Protein AF-A0A314XXB2-F1 (afdb_monomer)

Solvent-accessible surface area (backbone atoms only — not comparable to full-atom values): 12207 Å² total; per-residue (Å²): 135,84,70,54,72,46,77,46,49,53,35,66,92,55,37,58,63,52,36,52,55,35,44,79,69,62,32,43,59,41,85,46,35,50,40,46,86,53,65,46,74,68,27,22,61,64,44,36,76,59,47,51,68,61,47,38,43,66,76,34,46,30,41,44,31,85,43,56,46,37,50,54,24,49,54,61,40,45,62,88,50,95,59,38,28,27,60,73,69,74,79,70,34,36,41,33,24,46,48,78,43,44,77,73,65,43,71,66,55,44,45,55,37,15,83,35,56,87,35,54,41,84,42,64,24,97,48,66,44,77,64,34,46,47,65,65,67,47,82,36,83,71,40,25,39,41,32,50,41,70,37,40,73,58,80,62,30,61,55,52,57,44,52,50,53,70,72,58,49,87,63,36,49,64,53,81,39,74,28,47,34,54,69,40,77,71,78,94,75,82,56,80,70,63,67,75,69,72,60,73,64,62,60,52,60,46,53,60,46,55,59,54,61,62,72,74,108

Nearest PDB structures (foldseek):
  4es6-assembly1_A  TM=5.503E-01  e=1.246E-05  Pseudomonas aeruginosa PAO1
  5b3g-assembly1_A  TM=3.549E-01  e=1.164E+00  Arabidopsis thaliana
  6kpd-assembly1_C-2  TM=4.537E-01  e=6.137E+00  Arabidopsis thaliana
  3vzr-assembly1_B  TM=1.876E-01  e=1.241E+00  Cupriavidus necator H16

Foldseek 3Di:
DDQAEDEDADEPVVQVVVCVVQVVVRHHYDYFHFFHQAADPQLLVLCLVCQPPPLSCVLFQEEAELDLRLLVSPCSSLVPPPDANHELDDAAREYEAFDCSCVSCDPVVQCSNHVNSVSYHYHYFPHRDPLSRDVRVDFQCAGEYEYRDAQEPDDVNCVVVCVCPVSDDPRHNYDYSYRYTYTDDGDPDDCPVVVVPDDPVVVVVVVVVVVVVVVVD

Mean predicted aligned error: 12.88 Å

Radius of gyration: 20.08 Å; Cα contacts (8 Å, |Δi|>4): 333; chains: 1; bounding box: 49×44×56 Å

Organism: NCBI:txid2094558

pLDDT: mean 71.1, std 24.03, range [26.42, 95.62]

InterPro domains:
  IPR036108 Tetrapyrrole biosynthesis, uroporphyrinogen III synthase superfamily [SSF69618] (5-148)

Sequence (217 aa):
MSVPTVAFTTPPSYGARLASLLALKGFNPISSPTLIVQPTPSTISALKPYLSPPPSLDLFSAIAFPSRTAITALSAAAADINHPLLSPHGDAFIIAALGKDAELMDDNFVHKLSSNPNRVRILVPPTATPSGLVEALGDGRNRRVLCPVPVVVGWLSLMWSRIFSEIWRPSVGFRLGLMRTRRGGPDRGALSKWWRGLRRERWMRWCSRALRRWRAY

Structure (mmCIF, N/CA/C/O backbone):
data_AF-A0A314XXB2-F1
#
_entry.id   AF-A0A314XXB2-F1
#
loop_
_atom_site.group_PDB
_atom_site.id
_atom_site.type_symbol
_atom_site.label_atom_id
_atom_site.label_alt_id
_atom_site.label_comp_id
_atom_site.label_asym_id
_atom_site.label_entity_id
_atom_site.label_seq_id
_atom_site.pdbx_PDB_ins_code
_atom_site.Cartn_x
_atom_site.Cartn_y
_atom_site.Cartn_z
_atom_site.occupancy
_atom_site.B_iso_or_equiv
_atom_site.auth_seq_id
_atom_site.auth_comp_id
_atom_site.auth_asym_id
_atom_site.auth_atom_id
_atom_site.pdbx_PDB_model_num
ATOM 1 N N . MET A 1 1 ? -33.342 7.357 30.928 1.00 57.88 1 MET A N 1
ATOM 2 C CA . MET A 1 1 ? -32.046 6.650 31.077 1.00 57.88 1 MET A CA 1
ATOM 3 C C . MET A 1 1 ? -30.957 7.504 30.444 1.00 57.88 1 MET A C 1
ATOM 5 O O . MET A 1 1 ? -31.255 8.173 29.464 1.00 57.88 1 MET A O 1
ATOM 9 N N . SER A 1 2 ? -29.741 7.533 30.993 1.00 82.25 2 SER A N 1
ATOM 10 C CA . SER A 1 2 ? -28.622 8.273 30.394 1.00 82.25 2 SER A CA 1
ATOM 11 C C . SER A 1 2 ? -28.010 7.499 29.223 1.00 82.25 2 SER A C 1
ATOM 13 O O . SER A 1 2 ? -27.857 6.281 29.285 1.00 82.25 2 SER A O 1
ATOM 15 N N . VAL A 1 3 ? -27.651 8.211 28.152 1.00 87.44 3 VAL A N 1
ATOM 16 C CA . VAL A 1 3 ? -27.000 7.621 26.973 1.00 87.44 3 VAL A CA 1
ATOM 17 C C . VAL A 1 3 ? -25.542 7.268 27.323 1.00 87.44 3 VAL A C 1
ATOM 19 O O . VAL A 1 3 ? -24.781 8.163 27.708 1.00 87.44 3 VAL A O 1
ATOM 22 N N . PRO A 1 4 ? -25.113 5.996 27.214 1.00 92.12 4 PRO A N 1
ATOM 23 C CA . PRO A 1 4 ? -23.752 5.593 27.562 1.00 92.12 4 PRO A CA 1
ATOM 24 C C . PRO A 1 4 ? -22.715 6.225 26.622 1.00 92.12 4 PRO A C 1
ATOM 26 O O . PRO A 1 4 ? -22.818 6.151 25.399 1.00 92.12 4 PRO A O 1
ATOM 29 N N . THR A 1 5 ? -21.686 6.844 27.201 1.00 95.50 5 THR A N 1
ATOM 30 C CA . THR A 1 5 ? -20.618 7.527 26.451 1.00 95.50 5 THR A CA 1
ATOM 31 C C . THR A 1 5 ? -19.467 6.575 26.124 1.00 95.50 5 THR A C 1
ATOM 33 O O . THR A 1 5 ? -18.963 5.887 27.010 1.00 95.50 5 THR A O 1
ATOM 36 N N . VAL A 1 6 ? -19.015 6.564 24.865 1.00 92.81 6 VAL A N 1
ATOM 37 C CA . VAL A 1 6 ? -17.929 5.698 24.374 1.00 92.81 6 VAL A CA 1
ATOM 38 C C . VAL A 1 6 ? -16.814 6.548 23.775 1.00 92.81 6 VAL A C 1
ATOM 40 O O . VAL A 1 6 ? -16.974 7.138 22.709 1.00 92.81 6 VAL A O 1
ATOM 43 N N . ALA A 1 7 ? -15.660 6.583 24.444 1.00 90.75 7 ALA A N 1
ATOM 44 C CA . ALA A 1 7 ? -14.462 7.241 23.931 1.00 90.75 7 ALA A CA 1
ATOM 45 C C . ALA A 1 7 ? -13.600 6.273 23.100 1.00 90.75 7 ALA A C 1
ATOM 47 O O . ALA A 1 7 ? -13.362 5.139 23.519 1.00 90.75 7 ALA A O 1
ATOM 48 N N . PHE A 1 8 ? -13.079 6.725 21.957 1.00 84.00 8 PHE A N 1
ATOM 49 C CA . PHE A 1 8 ? -12.180 5.942 21.100 1.00 84.00 8 PHE A CA 1
ATOM 50 C C . PHE A 1 8 ? -10.986 6.770 20.601 1.00 84.00 8 PHE A C 1
ATOM 52 O O . PHE A 1 8 ? -11.047 7.993 20.497 1.00 84.00 8 PHE A O 1
ATOM 59 N N . THR A 1 9 ? -9.874 6.097 20.297 1.00 83.62 9 THR A N 1
ATOM 60 C CA . THR A 1 9 ? -8.570 6.731 20.000 1.00 83.62 9 THR A CA 1
ATOM 61 C C . THR A 1 9 ? -8.052 6.498 18.578 1.00 83.62 9 THR A C 1
ATOM 63 O O . THR A 1 9 ? -6.920 6.884 18.256 1.00 83.62 9 THR A O 1
ATOM 66 N N . THR A 1 10 ? -8.884 5.869 17.745 1.00 78.00 10 THR A N 1
ATOM 67 C CA . THR A 1 10 ? -8.669 5.517 16.334 1.00 78.00 10 THR A CA 1
ATOM 68 C C . THR A 1 10 ? -8.293 6.750 15.494 1.00 78.00 10 THR A C 1
ATOM 70 O O . THR A 1 10 ? -8.798 7.838 15.780 1.00 78.00 10 THR A O 1
ATOM 73 N N . PRO A 1 11 ? -7.444 6.628 14.451 1.00 76.69 11 PRO A N 1
ATOM 74 C CA . PRO A 1 11 ? -7.143 7.749 13.559 1.00 76.69 11 PRO A CA 1
ATOM 75 C C . PRO A 1 11 ? -8.405 8.364 12.924 1.00 76.69 11 PRO A C 1
ATOM 77 O O . PRO A 1 11 ? -9.373 7.630 12.690 1.00 76.69 11 PRO A O 1
ATOM 80 N N . PRO A 1 12 ? -8.404 9.672 12.588 1.00 75.25 12 PRO A N 1
ATOM 81 C CA . PRO A 1 12 ? -9.600 10.385 12.122 1.00 75.25 12 PRO A CA 1
ATOM 82 C C . PRO A 1 12 ? -10.315 9.726 10.934 1.00 75.25 12 PRO A C 1
ATOM 84 O O . PRO A 1 12 ? -11.542 9.657 10.924 1.00 75.25 12 PRO A O 1
ATOM 87 N N . SER A 1 13 ? -9.552 9.156 9.994 1.00 71.88 13 SER A N 1
ATOM 88 C CA . SER A 1 13 ? -10.048 8.438 8.809 1.00 71.88 13 SER A CA 1
ATOM 89 C C . SER A 1 13 ? -10.974 7.256 9.123 1.00 71.88 13 SER A C 1
ATOM 91 O O . SER A 1 13 ? -11.872 6.955 8.344 1.00 71.88 13 SER A O 1
ATOM 93 N N . TYR A 1 14 ? -10.789 6.601 10.271 1.00 75.69 14 TYR A N 1
ATOM 94 C CA . TYR A 1 14 ? -11.657 5.518 10.751 1.00 75.69 14 TYR A CA 1
ATOM 95 C C . TYR A 1 14 ? -12.652 6.000 11.815 1.00 75.69 14 TYR A C 1
ATOM 97 O O . TYR A 1 14 ? -13.719 5.407 11.990 1.00 75.69 14 TYR A O 1
ATOM 105 N N . GLY A 1 15 ? -12.302 7.072 12.533 1.00 84.56 15 GLY A N 1
ATOM 106 C CA . GLY A 1 15 ? -13.066 7.607 13.656 1.00 84.56 15 GLY A CA 1
ATOM 107 C C . GLY A 1 15 ? -14.478 8.054 13.284 1.00 84.56 15 GLY A C 1
ATOM 108 O O . GLY A 1 15 ? -15.407 7.759 14.029 1.00 84.56 15 GLY A O 1
ATOM 109 N N . ALA A 1 16 ? -14.661 8.687 12.120 1.00 84.94 16 ALA A N 1
ATOM 110 C CA . ALA A 1 16 ? -15.979 9.133 11.660 1.00 84.94 16 ALA A CA 1
ATOM 111 C C . ALA A 1 16 ? -16.970 7.962 11.510 1.00 84.94 16 ALA A C 1
ATOM 113 O O . ALA A 1 16 ? -18.032 7.963 12.128 1.00 84.94 16 ALA A O 1
ATOM 114 N N . ARG A 1 17 ? -16.586 6.905 10.776 1.00 86.06 17 ARG A N 1
ATOM 115 C CA . ARG A 1 17 ? -17.432 5.714 10.581 1.00 86.06 17 ARG A CA 1
ATOM 116 C C . ARG A 1 17 ? -17.731 4.997 11.900 1.00 86.06 17 ARG A C 1
ATOM 118 O O . ARG A 1 17 ? -18.853 4.540 12.102 1.00 86.06 17 ARG A O 1
ATOM 125 N N . LEU A 1 18 ? -16.747 4.899 12.798 1.00 88.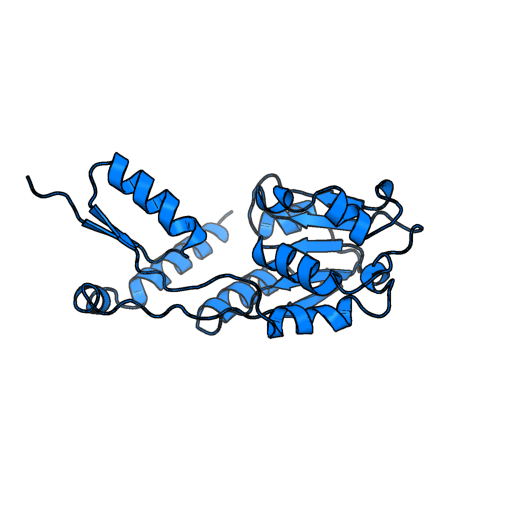56 18 LEU A N 1
ATOM 126 C CA . LEU A 1 18 ? -16.950 4.299 14.118 1.00 88.56 18 LEU A CA 1
ATOM 127 C C . LEU A 1 18 ? -17.919 5.130 14.975 1.00 88.56 18 LEU A C 1
ATOM 129 O O . LEU A 1 18 ? -18.797 4.552 15.608 1.00 88.56 18 LEU A O 1
ATOM 133 N N . ALA A 1 19 ? -17.813 6.462 14.953 1.00 90.94 19 ALA A N 1
ATOM 134 C CA . ALA A 1 19 ? -18.751 7.347 15.640 1.00 90.94 19 ALA A CA 1
ATOM 135 C C . ALA A 1 19 ? -20.186 7.163 15.126 1.00 90.94 19 ALA A C 1
ATOM 137 O O . ALA A 1 19 ? -21.090 6.974 15.936 1.00 90.94 19 ALA A O 1
ATOM 138 N N . SER A 1 20 ? -20.396 7.125 13.804 1.00 91.69 20 SER A N 1
ATOM 139 C CA . SER A 1 20 ? -21.718 6.870 13.214 1.00 91.69 20 SER A CA 1
ATOM 140 C C . SER A 1 20 ? -22.296 5.519 13.649 1.00 91.69 20 SER A C 1
ATOM 142 O O . SER A 1 20 ? -23.456 5.447 14.043 1.00 91.69 20 SER A O 1
ATOM 144 N N . LEU A 1 21 ? -21.490 4.450 13.639 1.00 94.06 21 LEU A N 1
ATOM 145 C CA . LEU A 1 21 ? -21.928 3.119 14.079 1.00 94.06 21 LEU A CA 1
ATOM 146 C C . LEU A 1 21 ? -22.260 3.067 15.579 1.00 94.06 21 LEU A C 1
ATOM 148 O O . LEU A 1 21 ? -23.199 2.376 15.966 1.00 94.06 21 LEU A O 1
ATOM 152 N N . LEU A 1 22 ? -21.522 3.798 16.419 1.00 92.62 22 LEU A N 1
ATOM 153 C CA . LEU A 1 22 ? -21.804 3.916 17.853 1.00 92.62 22 LEU A CA 1
ATOM 154 C C . LEU A 1 22 ? -23.090 4.717 18.114 1.00 92.62 22 LEU A C 1
ATOM 156 O O . LEU A 1 22 ? -23.926 4.276 18.901 1.00 92.62 22 LEU A O 1
ATOM 160 N N . ALA A 1 23 ? -23.293 5.836 17.414 1.00 93.81 23 ALA A N 1
ATOM 161 C CA . ALA A 1 23 ? -24.517 6.634 17.510 1.00 93.81 23 ALA A CA 1
ATOM 162 C C . ALA A 1 23 ? -25.762 5.821 17.103 1.00 93.81 23 ALA A C 1
ATOM 164 O O . ALA A 1 23 ? -26.741 5.779 17.844 1.00 93.81 23 ALA A O 1
ATOM 165 N N . LEU A 1 24 ? -25.686 5.067 15.997 1.00 95.38 24 LEU A N 1
ATOM 166 C CA . LEU A 1 24 ? -26.742 4.143 15.546 1.00 95.38 24 LEU A CA 1
ATOM 167 C C . LEU A 1 24 ? -27.036 2.994 16.529 1.00 95.38 24 LEU A C 1
ATOM 169 O O . LEU A 1 24 ? -28.058 2.321 16.402 1.00 95.38 24 LEU A O 1
ATOM 173 N N . LYS A 1 25 ? -26.152 2.740 17.500 1.00 95.12 25 LYS A N 1
ATOM 174 C CA . LYS A 1 25 ? -26.347 1.758 18.578 1.00 95.12 25 LYS A CA 1
ATOM 175 C C . LYS A 1 25 ? -26.723 2.398 19.920 1.00 95.12 25 LYS A C 1
ATOM 177 O O . LYS A 1 25 ? -26.706 1.709 20.934 1.00 95.12 25 LYS A O 1
ATOM 182 N N . GLY A 1 26 ? -27.090 3.682 19.932 1.00 94.06 26 GLY A N 1
ATOM 183 C CA . GLY A 1 26 ? -27.546 4.377 21.137 1.00 94.06 26 GLY A CA 1
ATOM 184 C C . GLY A 1 26 ? -26.422 4.744 22.108 1.00 94.06 26 GLY A C 1
ATOM 185 O O . GLY A 1 26 ? -26.667 4.849 23.307 1.00 94.06 26 GLY A O 1
ATOM 186 N N . PHE A 1 27 ? -25.194 4.928 21.614 1.00 95.62 27 PHE A N 1
ATOM 187 C CA . PHE A 1 27 ? -24.075 5.467 22.392 1.00 95.62 27 PHE A CA 1
ATOM 188 C C . PHE A 1 27 ? -23.825 6.942 22.063 1.00 95.62 27 PHE A C 1
ATOM 190 O O . PHE A 1 27 ? -24.140 7.408 20.971 1.00 95.62 27 PHE A O 1
ATOM 197 N N . ASN A 1 28 ? -23.175 7.658 22.981 1.00 95.00 28 ASN A N 1
ATOM 198 C CA . ASN A 1 28 ? -22.622 8.991 22.747 1.00 95.00 28 ASN A CA 1
ATOM 199 C C . ASN A 1 28 ? -21.114 8.878 22.408 1.00 95.00 28 ASN A C 1
ATOM 201 O O . ASN A 1 28 ? -20.307 8.656 23.321 1.00 95.00 28 ASN A O 1
ATOM 205 N N . PRO A 1 29 ? -20.705 8.941 21.126 1.00 93.75 29 PRO A N 1
ATOM 206 C CA . PRO A 1 29 ? -19.316 8.743 20.715 1.00 93.75 29 PRO A CA 1
ATOM 207 C C . PRO A 1 29 ? -18.426 9.966 20.993 1.00 93.75 29 PRO A C 1
ATOM 209 O O . PRO A 1 29 ? -18.730 11.075 20.567 1.00 93.75 29 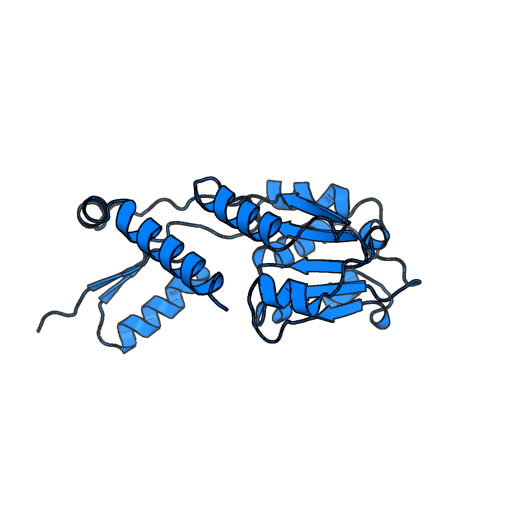PRO A O 1
ATOM 212 N N . ILE A 1 30 ? -17.258 9.752 21.609 1.00 91.56 30 ILE A N 1
ATOM 213 C CA . ILE A 1 30 ? -16.212 10.775 21.776 1.00 91.56 30 ILE A CA 1
ATOM 214 C C . ILE A 1 30 ? -14.937 10.339 21.048 1.00 91.56 30 ILE A C 1
ATOM 216 O O . ILE A 1 30 ? -14.276 9.371 21.429 1.00 91.56 30 ILE A O 1
ATOM 220 N N . SER A 1 31 ? -14.559 11.093 20.017 1.00 86.38 31 SER A N 1
ATOM 221 C CA . SER A 1 31 ? -13.303 10.892 19.290 1.00 86.38 31 SER A CA 1
ATOM 222 C C . SER A 1 31 ? -12.133 11.554 20.024 1.00 86.38 31 SER A C 1
ATOM 224 O O . SER A 1 31 ? -12.201 12.724 20.390 1.00 86.38 31 SER A O 1
ATOM 226 N N . SER A 1 32 ? -11.042 10.817 20.226 1.00 84.81 32 SER A N 1
ATOM 227 C CA . SER A 1 32 ? -9.788 11.312 20.808 1.00 84.81 32 SER A CA 1
ATOM 228 C C . SER A 1 32 ? -8.585 10.742 20.037 1.00 84.81 32 SER A C 1
ATOM 230 O O . SER A 1 32 ? -7.824 9.939 20.593 1.00 84.81 32 SER A O 1
ATOM 232 N N . PRO A 1 33 ? -8.404 11.100 18.751 1.00 77.00 33 PRO A N 1
ATOM 233 C CA . PRO A 1 33 ? -7.421 10.474 17.872 1.00 77.00 33 PRO A CA 1
ATOM 234 C C . PRO A 1 33 ? -5.999 10.642 18.418 1.00 77.00 33 PRO A C 1
ATOM 236 O O . PRO A 1 33 ? -5.508 11.751 18.612 1.00 77.00 33 PRO A O 1
ATOM 239 N N . THR A 1 34 ? -5.310 9.525 18.656 1.00 72.81 34 THR A N 1
ATOM 240 C CA . THR A 1 34 ? -3.938 9.542 19.210 1.00 72.81 34 THR A CA 1
ATOM 241 C C . THR A 1 34 ? -2.847 9.510 18.136 1.00 72.81 34 THR A C 1
ATOM 243 O O . THR A 1 34 ? -1.684 9.814 18.413 1.00 72.81 34 THR A O 1
ATOM 246 N N . LEU A 1 35 ? -3.215 9.170 16.898 1.00 67.88 35 LEU A N 1
ATOM 247 C CA . LEU A 1 35 ? -2.323 8.997 15.754 1.00 67.88 35 LEU A CA 1
ATOM 248 C C . LEU A 1 35 ? -2.926 9.659 14.511 1.00 67.88 35 LEU A C 1
ATOM 250 O O . LEU A 1 35 ? -4.123 9.525 14.256 1.00 67.88 35 LEU A O 1
ATOM 254 N N . ILE A 1 36 ? -2.078 10.319 13.720 1.00 68.75 36 ILE A N 1
ATOM 255 C CA . ILE A 1 36 ? -2.419 10.830 12.389 1.00 68.75 36 ILE A CA 1
ATOM 256 C C . ILE A 1 36 ? -1.588 10.036 11.379 1.00 68.75 36 ILE A C 1
ATOM 258 O O . ILE A 1 36 ? -0.367 9.931 11.511 1.00 68.75 36 ILE A O 1
ATOM 262 N N . VAL A 1 37 ? -2.258 9.447 10.389 1.00 70.44 37 VAL A N 1
ATOM 263 C CA . VAL A 1 37 ? -1.643 8.538 9.414 1.00 70.44 37 VAL A CA 1
ATOM 264 C C . VAL A 1 37 ? -1.841 9.123 8.017 1.00 70.44 37 VAL A C 1
ATOM 266 O O . VAL A 1 37 ? -2.882 8.940 7.396 1.00 70.44 37 VAL A O 1
ATOM 269 N N . GLN A 1 38 ? -0.845 9.876 7.558 1.00 74.81 38 GLN A N 1
ATOM 270 C CA . GLN A 1 38 ? -0.816 10.543 6.254 1.00 74.81 38 GLN A CA 1
ATOM 271 C C . GLN A 1 38 ? 0.637 10.633 5.752 1.00 74.81 38 GLN A C 1
ATOM 273 O O . GLN A 1 38 ? 1.548 10.652 6.592 1.00 74.81 38 GLN A O 1
ATOM 278 N N . PRO A 1 39 ? 0.877 10.707 4.429 1.00 79.44 39 PRO A N 1
ATOM 279 C CA . PRO A 1 39 ? 2.185 11.068 3.893 1.00 79.44 39 PRO A CA 1
ATOM 280 C C . PRO A 1 39 ? 2.646 12.436 4.416 1.00 79.44 39 PRO A C 1
ATOM 282 O O . PRO A 1 39 ? 1.840 13.308 4.743 1.00 79.44 39 PRO A O 1
ATOM 285 N N . THR A 1 40 ? 3.956 12.639 4.492 1.00 80.56 40 THR A N 1
ATOM 286 C CA . THR A 1 40 ? 4.582 13.917 4.850 1.00 80.56 40 THR A CA 1
ATOM 287 C C . THR A 1 40 ? 5.723 14.214 3.876 1.00 80.56 40 THR A C 1
ATOM 289 O O . THR A 1 40 ? 6.241 13.288 3.250 1.00 80.56 40 THR A O 1
ATOM 292 N N . PRO A 1 41 ? 6.200 15.465 3.760 1.00 84.69 41 PRO A N 1
ATOM 293 C CA . PRO A 1 41 ? 7.311 15.778 2.861 1.00 84.69 41 PRO A CA 1
ATOM 294 C C . PRO A 1 41 ? 8.548 14.897 3.101 1.00 84.69 41 PRO A C 1
ATOM 296 O O . PRO A 1 41 ? 9.130 14.384 2.153 1.00 84.69 41 PRO A O 1
ATOM 299 N N . SER A 1 42 ? 8.892 14.603 4.364 1.00 79.88 42 SER A N 1
ATOM 300 C CA . SER A 1 42 ? 10.009 13.696 4.670 1.00 79.88 42 SER A CA 1
ATOM 301 C C . SER A 1 42 ? 9.748 12.251 4.236 1.00 79.88 42 SER A C 1
ATOM 303 O O . SER A 1 42 ? 10.692 11.559 3.871 1.00 79.88 42 SER A O 1
ATOM 305 N N . THR A 1 43 ? 8.492 11.783 4.283 1.00 74.88 43 THR A N 1
ATOM 306 C CA . THR A 1 43 ? 8.145 10.418 3.852 1.00 74.88 43 THR A CA 1
ATOM 307 C C . THR A 1 43 ? 8.308 10.254 2.349 1.00 74.88 43 THR A C 1
ATOM 309 O O . THR A 1 43 ? 8.770 9.222 1.881 1.00 74.88 43 THR A O 1
ATOM 312 N N . ILE A 1 44 ? 7.913 11.288 1.607 1.00 86.62 44 ILE A N 1
ATOM 313 C CA . ILE A 1 44 ? 7.950 11.349 0.147 1.00 86.62 44 ILE A CA 1
ATOM 314 C C . ILE A 1 44 ? 9.409 11.444 -0.318 1.00 86.62 44 ILE A C 1
ATOM 316 O O . ILE A 1 44 ? 9.852 10.639 -1.134 1.00 86.62 44 ILE A O 1
ATOM 320 N N . SER A 1 45 ? 10.203 12.341 0.279 1.00 86.25 45 SER A N 1
ATOM 321 C CA . SER A 1 45 ? 11.636 12.463 -0.024 1.00 86.25 45 SER A CA 1
ATOM 322 C C . SER A 1 45 ? 12.436 11.195 0.290 1.00 86.25 45 SER A C 1
ATOM 324 O O . SER A 1 45 ? 13.375 10.890 -0.436 1.00 86.25 45 SER A O 1
ATOM 326 N N . ALA A 1 46 ? 12.058 10.422 1.316 1.00 83.88 46 ALA A N 1
ATOM 327 C CA . ALA A 1 46 ? 12.708 9.146 1.637 1.00 83.88 46 ALA A CA 1
ATOM 328 C C . ALA A 1 46 ? 12.477 8.046 0.579 1.00 83.88 46 ALA A C 1
ATOM 330 O O . ALA A 1 46 ? 13.241 7.083 0.530 1.00 83.88 46 ALA A O 1
ATOM 331 N N . LEU A 1 47 ? 11.451 8.184 -0.271 1.00 86.69 47 LEU A N 1
ATOM 332 C CA . LEU A 1 47 ? 11.170 7.251 -1.365 1.00 86.69 47 LEU A CA 1
ATOM 333 C C . LEU A 1 47 ? 11.898 7.615 -2.662 1.00 86.69 47 LEU A C 1
ATOM 335 O O . LEU A 1 47 ? 12.247 6.710 -3.414 1.00 86.69 47 LEU A O 1
ATOM 339 N N . LYS A 1 48 ? 12.199 8.898 -2.910 1.00 88.31 48 LYS A N 1
ATOM 340 C CA . LYS A 1 48 ? 12.853 9.347 -4.156 1.00 88.31 48 LYS A CA 1
ATOM 341 C C . LYS A 1 48 ? 14.154 8.588 -4.515 1.00 88.31 48 LYS A C 1
ATOM 343 O O . LYS A 1 48 ? 14.286 8.232 -5.682 1.00 88.31 48 LYS A O 1
ATOM 348 N N . PRO A 1 49 ? 15.061 8.225 -3.580 1.00 87.31 49 PRO A N 1
ATOM 349 C CA . PRO A 1 49 ? 16.251 7.415 -3.894 1.00 87.31 49 PRO A CA 1
ATOM 350 C C . PRO A 1 49 ? 15.971 5.981 -4.378 1.00 87.31 49 PRO A C 1
ATOM 352 O O . PRO A 1 49 ? 16.875 5.322 -4.877 1.00 87.31 49 PRO A O 1
ATOM 355 N N . TYR A 1 50 ? 14.745 5.479 -4.204 1.00 85.31 50 TYR A N 1
ATOM 356 C CA . TYR A 1 50 ? 14.293 4.180 -4.719 1.00 85.31 50 TYR A CA 1
ATOM 357 C C . TYR A 1 50 ? 13.536 4.293 -6.045 1.00 85.31 50 TYR A C 1
ATOM 359 O O . TYR A 1 50 ? 13.167 3.268 -6.607 1.00 85.31 50 TYR A O 1
ATOM 367 N N . LEU A 1 51 ? 13.277 5.524 -6.502 1.00 88.94 51 LEU A N 1
ATOM 368 C CA . LEU A 1 51 ? 12.522 5.846 -7.713 1.00 88.94 51 LEU A CA 1
ATOM 369 C C . LEU A 1 51 ? 13.394 6.518 -8.788 1.00 88.94 51 LEU A C 1
ATOM 371 O O . LEU A 1 51 ? 13.091 6.406 -9.975 1.00 88.94 51 LEU A O 1
ATOM 375 N N . SER A 1 52 ? 14.516 7.131 -8.400 1.00 85.19 52 SER A N 1
ATOM 376 C CA . SER A 1 52 ? 15.410 7.866 -9.299 1.00 85.19 52 SER A CA 1
ATOM 377 C C . SER A 1 52 ? 16.862 7.363 -9.246 1.00 85.19 52 SER A C 1
ATOM 379 O O . SER A 1 52 ? 17.373 7.147 -8.146 1.00 85.19 52 SER A O 1
ATOM 381 N N . PRO A 1 53 ? 17.566 7.271 -10.393 1.00 85.00 53 PRO A N 1
ATOM 382 C CA . PRO A 1 53 ? 17.044 7.421 -11.756 1.00 85.00 53 PRO A CA 1
ATOM 383 C C . PRO A 1 53 ? 16.202 6.196 -12.185 1.00 85.00 53 PRO A C 1
ATOM 385 O O . PRO A 1 53 ? 16.524 5.074 -11.792 1.00 85.00 53 PRO A O 1
ATOM 388 N N . PRO A 1 54 ? 15.135 6.367 -12.987 1.00 79.19 54 PRO A N 1
ATOM 389 C CA . PRO A 1 54 ? 14.440 5.244 -13.619 1.00 79.19 54 PRO A CA 1
ATOM 390 C C . PRO A 1 54 ? 15.361 4.446 -14.571 1.00 79.19 54 PRO A C 1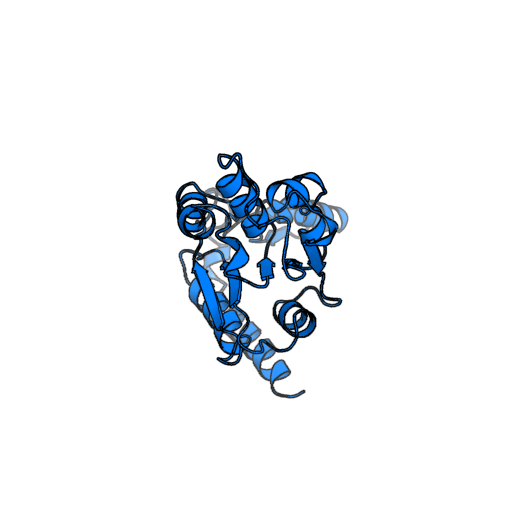
ATOM 392 O O . PRO A 1 54 ? 16.252 5.053 -15.169 1.00 79.19 54 PRO A O 1
ATOM 395 N N . PRO A 1 55 ? 15.152 3.126 -14.764 1.00 77.94 55 PRO A N 1
ATOM 396 C CA . PRO A 1 55 ? 14.125 2.277 -14.155 1.00 77.94 55 PRO A CA 1
ATOM 397 C C . PRO A 1 55 ? 14.624 1.605 -12.857 1.00 77.94 55 PRO A C 1
ATOM 399 O O . PRO A 1 55 ? 14.938 0.417 -12.797 1.00 77.94 55 PRO A O 1
ATOM 402 N N . SER A 1 56 ? 14.703 2.379 -11.777 1.00 82.06 56 SER A N 1
ATOM 403 C CA . SER A 1 56 ? 15.182 1.947 -10.455 1.00 82.06 56 SER A CA 1
ATOM 404 C C . SER A 1 56 ? 14.393 0.788 -9.834 1.00 82.06 56 SER A C 1
ATOM 406 O O . SER A 1 56 ? 14.951 0.047 -9.019 1.00 82.06 56 SER A O 1
ATOM 408 N N . LEU A 1 57 ? 13.122 0.591 -10.209 1.00 89.88 57 LEU A N 1
ATOM 409 C CA . LEU A 1 57 ? 12.314 -0.500 -9.667 1.00 89.88 57 LEU A CA 1
ATOM 410 C C . LEU A 1 57 ? 12.672 -1.870 -10.250 1.00 89.88 57 LEU A C 1
ATOM 412 O O . LEU A 1 57 ? 12.386 -2.863 -9.589 1.00 89.88 57 LEU A O 1
ATOM 416 N N . ASP A 1 58 ? 13.379 -1.951 -11.385 1.00 89.56 58 ASP A N 1
ATOM 417 C CA . ASP A 1 58 ? 13.875 -3.227 -11.939 1.00 89.56 58 ASP A CA 1
ATOM 418 C C . ASP A 1 58 ? 14.883 -3.929 -11.011 1.00 89.56 58 ASP A C 1
ATOM 420 O O . ASP A 1 58 ? 15.157 -5.121 -11.139 1.00 89.56 58 ASP A O 1
ATOM 424 N N . LEU A 1 59 ? 15.402 -3.210 -10.010 1.00 87.00 59 LEU A N 1
ATOM 425 C CA . LEU A 1 59 ? 16.189 -3.782 -8.924 1.00 87.00 59 LEU A CA 1
ATOM 426 C C . LEU A 1 59 ? 15.366 -4.701 -8.002 1.00 87.00 59 LEU A C 1
ATOM 428 O O . LEU A 1 59 ? 15.959 -5.492 -7.262 1.00 87.00 59 LEU A O 1
ATOM 432 N N . PHE A 1 60 ? 14.039 -4.605 -8.013 1.00 89.38 60 PHE A N 1
ATOM 433 C CA . PHE A 1 60 ? 13.120 -5.359 -7.165 1.00 89.38 60 PHE A CA 1
ATOM 434 C C . PHE A 1 60 ? 12.230 -6.274 -8.016 1.00 89.38 60 PHE A C 1
ATOM 436 O O . PHE A 1 60 ? 11.953 -5.997 -9.175 1.00 89.38 60 PHE A O 1
ATOM 443 N N . SER A 1 61 ? 11.738 -7.364 -7.431 1.00 89.44 61 SER A N 1
ATOM 444 C CA . SER A 1 61 ? 10.695 -8.190 -8.056 1.00 89.44 61 SER A CA 1
ATOM 445 C C . SER A 1 61 ? 9.285 -7.747 -7.668 1.00 89.44 61 SER A C 1
ATOM 447 O O . SER A 1 61 ? 8.307 -8.193 -8.269 1.00 89.44 61 SER A O 1
ATOM 449 N N . ALA A 1 62 ? 9.166 -6.982 -6.578 1.00 91.44 62 ALA A N 1
ATOM 450 C CA . ALA A 1 62 ? 7.882 -6.592 -6.022 1.00 91.44 62 ALA A CA 1
ATOM 451 C C . ALA A 1 62 ? 7.946 -5.339 -5.138 1.00 91.44 62 ALA A C 1
ATOM 453 O O . ALA A 1 62 ? 8.968 -5.071 -4.495 1.00 91.44 62 ALA A O 1
ATOM 454 N N . ILE A 1 63 ? 6.804 -4.659 -5.011 1.00 92.31 63 ILE A N 1
ATOM 455 C CA . ILE A 1 63 ? 6.516 -3.725 -3.914 1.00 92.31 63 ILE A CA 1
ATOM 456 C C . ILE A 1 63 ? 5.393 -4.305 -3.053 1.00 92.31 63 ILE A C 1
ATOM 458 O O . ILE A 1 63 ? 4.345 -4.684 -3.571 1.00 92.31 63 ILE A O 1
ATOM 462 N N . ALA A 1 64 ? 5.594 -4.346 -1.738 1.00 91.44 64 ALA A N 1
ATOM 463 C CA . ALA A 1 64 ? 4.588 -4.754 -0.765 1.00 91.44 64 ALA A CA 1
ATOM 464 C C . ALA A 1 64 ? 4.114 -3.541 0.049 1.00 91.44 64 ALA A C 1
ATOM 466 O O . ALA A 1 64 ? 4.900 -2.894 0.740 1.00 91.44 64 ALA A O 1
ATOM 467 N N . PHE A 1 65 ? 2.821 -3.232 -0.017 1.00 89.94 65 PHE A N 1
ATOM 468 C CA . PHE A 1 65 ? 2.205 -2.085 0.639 1.00 89.94 65 PHE A CA 1
ATOM 469 C C . PHE A 1 65 ? 1.365 -2.508 1.851 1.00 89.94 65 PHE A C 1
ATOM 471 O O . PHE A 1 65 ? 0.291 -3.092 1.695 1.00 89.94 65 PHE A O 1
ATOM 478 N N . PRO A 1 66 ? 1.786 -2.158 3.079 1.00 80.00 66 PRO A N 1
ATOM 479 C CA . PRO A 1 66 ? 1.048 -2.506 4.291 1.00 80.00 66 PRO A CA 1
ATOM 480 C C . PRO A 1 66 ? -0.009 -1.465 4.695 1.00 80.00 66 PRO A C 1
ATOM 482 O O . PRO A 1 66 ? -0.582 -1.578 5.776 1.00 80.00 66 PRO A O 1
ATOM 485 N N . SER A 1 67 ? -0.217 -0.407 3.899 1.00 83.19 67 SER A N 1
ATOM 486 C CA . SER A 1 67 ? -1.244 0.615 4.152 1.00 83.19 67 SER A CA 1
ATOM 487 C C . SER A 1 67 ? -1.500 1.518 2.939 1.00 83.19 67 SER A C 1
ATOM 489 O O . SER A 1 67 ? -0.566 1.832 2.198 1.00 83.19 67 SER A O 1
ATOM 491 N N . ARG A 1 68 ? -2.713 2.080 2.830 1.00 86.94 68 ARG A N 1
ATOM 492 C CA . ARG A 1 68 ? -3.053 3.184 1.899 1.00 86.94 68 ARG A CA 1
ATOM 493 C C . ARG A 1 68 ? -2.047 4.331 1.919 1.00 86.94 68 ARG A C 1
ATOM 495 O O . ARG A 1 68 ? -1.725 4.894 0.882 1.00 86.94 68 ARG A O 1
ATOM 502 N N . THR A 1 69 ? -1.543 4.683 3.101 1.00 84.31 69 THR A N 1
ATOM 503 C CA . THR A 1 69 ? -0.575 5.773 3.299 1.00 84.31 69 THR A CA 1
ATOM 504 C C . THR A 1 69 ? 0.760 5.494 2.608 1.00 84.31 69 THR A C 1
ATOM 506 O O . THR A 1 69 ? 1.392 6.422 2.116 1.00 84.31 69 THR A O 1
ATOM 509 N N . ALA A 1 70 ? 1.184 4.231 2.543 1.00 86.25 70 ALA A N 1
ATOM 510 C CA . ALA A 1 70 ? 2.382 3.832 1.813 1.00 86.25 70 ALA A CA 1
ATOM 511 C C . ALA A 1 70 ? 2.181 3.952 0.290 1.00 86.25 70 ALA A C 1
ATOM 513 O O . ALA A 1 70 ? 3.068 4.454 -0.398 1.00 86.25 70 ALA A O 1
ATOM 514 N N . ILE A 1 71 ? 1.000 3.568 -0.215 1.00 91.44 71 ILE A N 1
ATOM 515 C CA . ILE A 1 71 ? 0.630 3.692 -1.637 1.00 91.44 71 ILE A CA 1
ATOM 516 C C . ILE A 1 71 ? 0.606 5.168 -2.043 1.00 91.44 71 ILE A C 1
ATOM 518 O O . ILE A 1 71 ? 1.328 5.565 -2.951 1.00 91.44 71 ILE A O 1
ATOM 522 N N . THR A 1 72 ? -0.128 6.012 -1.308 1.00 91.12 72 THR A N 1
ATOM 523 C CA . THR A 1 72 ? -0.221 7.450 -1.617 1.00 91.12 72 THR A CA 1
ATOM 524 C C . THR A 1 72 ? 1.112 8.183 -1.474 1.00 91.12 72 THR A C 1
ATOM 526 O O . THR A 1 72 ? 1.370 9.118 -2.229 1.00 91.12 72 THR A O 1
ATOM 529 N N . ALA A 1 73 ? 1.994 7.752 -0.566 1.00 89.81 73 ALA A N 1
ATOM 530 C CA . ALA A 1 73 ? 3.349 8.290 -0.473 1.00 89.81 73 ALA A CA 1
ATOM 531 C C . ALA A 1 73 ? 4.228 7.905 -1.673 1.00 89.81 73 ALA A C 1
ATOM 533 O O . ALA A 1 73 ? 4.999 8.750 -2.124 1.00 89.81 73 ALA A O 1
ATOM 534 N N . LEU A 1 74 ? 4.106 6.680 -2.209 1.00 92.12 74 LEU A N 1
ATOM 535 C CA . LEU A 1 74 ? 4.801 6.300 -3.443 1.00 92.12 74 LEU A CA 1
ATOM 536 C C . LEU 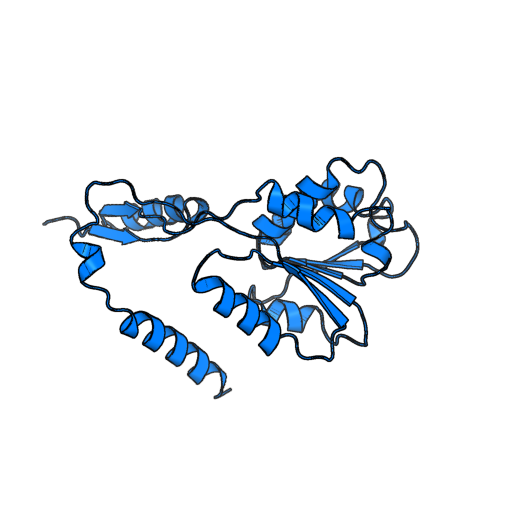A 1 74 ? 4.262 7.097 -4.634 1.00 92.12 74 LEU A C 1
ATOM 538 O O . LEU A 1 74 ? 5.057 7.682 -5.362 1.00 92.12 74 LEU A O 1
ATOM 542 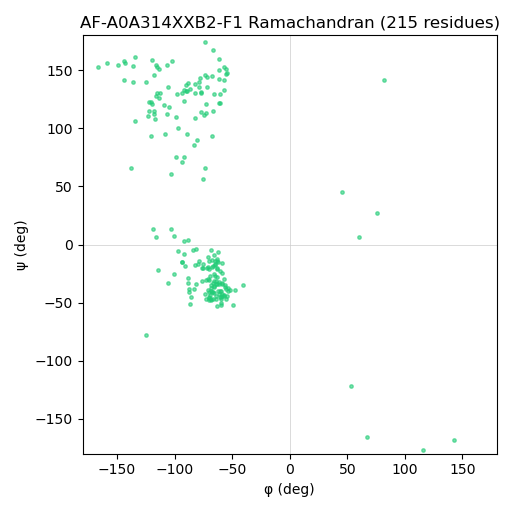N N . SER A 1 75 ? 2.936 7.199 -4.786 1.00 93.00 75 SER A N 1
ATOM 543 C CA . SER A 1 75 ? 2.306 7.982 -5.858 1.00 93.00 75 SER A CA 1
ATOM 544 C C . SER A 1 75 ? 2.756 9.446 -5.831 1.00 93.00 75 SER A C 1
ATOM 546 O O . SER A 1 75 ? 3.118 10.000 -6.864 1.00 93.00 75 SER A O 1
ATOM 548 N N . ALA A 1 76 ? 2.817 10.060 -4.643 1.00 92.25 76 ALA A N 1
ATOM 549 C CA . ALA A 1 76 ? 3.313 11.424 -4.474 1.00 92.25 76 ALA A CA 1
ATOM 550 C C . ALA A 1 76 ? 4.828 11.557 -4.732 1.00 92.25 76 ALA A C 1
ATOM 552 O O . ALA A 1 76 ? 5.267 12.573 -5.258 1.00 92.25 76 ALA A O 1
ATOM 553 N N . ALA A 1 77 ? 5.638 10.547 -4.393 1.00 91.06 77 ALA A N 1
ATOM 554 C CA . ALA A 1 77 ? 7.076 10.551 -4.679 1.00 91.06 77 ALA A CA 1
ATOM 555 C C . ALA A 1 77 ? 7.389 10.333 -6.168 1.00 91.06 77 ALA A C 1
ATOM 557 O O . ALA A 1 77 ? 8.382 10.863 -6.663 1.00 91.06 77 ALA A O 1
ATOM 558 N N . ALA A 1 78 ? 6.530 9.586 -6.865 1.00 91.44 78 ALA A N 1
ATOM 559 C CA . ALA A 1 78 ? 6.598 9.336 -8.297 1.00 91.44 78 ALA A CA 1
ATOM 560 C C . ALA A 1 78 ? 6.000 10.470 -9.145 1.00 91.44 78 ALA A C 1
ATOM 562 O O . ALA A 1 78 ? 6.285 10.524 -10.338 1.00 91.44 78 ALA A O 1
ATOM 563 N N . ALA A 1 79 ? 5.177 11.359 -8.572 1.00 91.19 79 ALA A N 1
ATOM 564 C CA . ALA A 1 79 ? 4.447 12.397 -9.307 1.00 91.19 79 ALA A CA 1
ATOM 565 C C . ALA A 1 79 ? 5.358 13.187 -10.265 1.00 91.19 79 ALA A C 1
ATOM 567 O O . ALA A 1 79 ? 5.104 13.187 -11.470 1.00 91.19 79 ALA A O 1
ATOM 568 N N . ASP A 1 80 ? 6.471 13.712 -9.740 1.00 87.94 80 ASP A N 1
ATOM 569 C CA . ASP A 1 80 ? 7.472 14.522 -10.456 1.00 87.94 80 ASP A CA 1
ATOM 570 C C . ASP A 1 80 ? 8.301 13.747 -11.509 1.00 87.94 80 ASP A C 1
ATOM 572 O O . ASP A 1 80 ? 9.146 14.333 -12.185 1.00 87.94 80 ASP A O 1
ATOM 576 N N . ILE A 1 81 ? 8.136 12.423 -11.621 1.00 88.62 81 ILE A N 1
ATOM 577 C CA . ILE A 1 81 ? 8.946 11.564 -12.495 1.00 88.62 81 ILE A CA 1
ATOM 578 C C . ILE A 1 81 ? 8.184 11.304 -13.800 1.00 88.62 81 ILE A C 1
ATOM 580 O O . ILE A 1 81 ? 7.182 10.590 -13.821 1.00 88.62 81 ILE A O 1
ATOM 584 N N . ASN A 1 82 ? 8.662 11.879 -14.904 1.00 86.62 82 ASN A N 1
ATOM 585 C CA . ASN A 1 82 ? 7.985 11.829 -16.209 1.00 86.62 82 ASN A CA 1
ATOM 586 C C . ASN A 1 82 ? 8.211 10.529 -17.003 1.00 86.62 82 ASN A C 1
ATOM 588 O O . ASN A 1 82 ? 7.629 10.359 -18.071 1.00 86.62 82 ASN A O 1
ATOM 592 N N . HIS A 1 83 ? 9.037 9.612 -16.494 1.00 86.38 83 HIS A N 1
ATOM 593 C CA . HIS A 1 83 ? 9.331 8.325 -17.127 1.00 86.38 83 HIS A CA 1
ATOM 594 C C . HIS A 1 83 ? 8.794 7.158 -16.284 1.00 86.38 83 HIS A C 1
ATOM 596 O O . HIS A 1 83 ? 8.746 7.281 -15.057 1.00 86.38 83 HIS A O 1
ATOM 602 N N . PRO A 1 84 ? 8.427 6.021 -16.907 1.00 89.19 84 PRO A N 1
ATOM 603 C CA . PRO A 1 84 ? 8.041 4.816 -16.182 1.00 89.19 84 PRO A CA 1
ATOM 604 C C . PRO A 1 84 ? 9.150 4.350 -15.234 1.00 89.19 84 PRO A C 1
ATOM 606 O O . PRO A 1 84 ? 10.335 4.407 -15.563 1.00 89.19 84 PRO A O 1
ATOM 609 N N . LEU A 1 85 ? 8.760 3.874 -14.055 1.00 92.44 85 LEU A N 1
ATOM 610 C CA . LEU A 1 85 ? 9.686 3.454 -12.998 1.00 92.44 85 LEU A CA 1
ATOM 611 C C . LEU A 1 85 ? 10.277 2.046 -13.219 1.00 92.44 85 LEU A C 1
ATOM 613 O O . LEU A 1 85 ? 11.289 1.703 -12.605 1.00 92.44 85 LEU A O 1
ATOM 617 N N . LEU A 1 86 ? 9.657 1.262 -14.103 1.00 93.06 86 LEU A N 1
ATOM 618 C CA . LEU A 1 86 ? 10.057 -0.062 -14.580 1.00 93.06 86 LEU A CA 1
ATOM 619 C C . LEU A 1 86 ? 10.322 -0.022 -16.088 1.00 93.06 86 LEU A C 1
ATOM 621 O O . LEU A 1 86 ? 9.580 0.626 -16.831 1.00 93.06 86 LEU A O 1
ATOM 625 N N . SER A 1 87 ? 11.287 -0.811 -16.564 1.00 91.19 87 SER A N 1
ATOM 626 C CA . SER A 1 87 ? 11.420 -1.116 -17.993 1.00 91.19 87 SER A CA 1
ATOM 627 C C . SER A 1 87 ? 10.108 -1.692 -18.574 1.00 91.19 87 SER A C 1
ATOM 629 O O . SER A 1 87 ? 9.385 -2.418 -17.878 1.00 91.19 87 SER A O 1
ATOM 631 N N . PRO A 1 88 ? 9.772 -1.437 -19.854 1.00 89.50 88 PRO A N 1
ATOM 632 C CA . PRO A 1 88 ? 8.673 -2.131 -20.534 1.00 89.50 88 PRO A CA 1
ATOM 633 C C . PRO A 1 88 ? 8.956 -3.630 -20.765 1.00 89.50 88 PRO A C 1
ATOM 635 O O . PRO A 1 88 ? 8.033 -4.384 -21.085 1.00 89.50 88 PRO A O 1
ATOM 638 N N . HIS A 1 89 ? 10.209 -4.066 -20.590 1.00 88.69 89 HIS A N 1
ATOM 639 C CA . HIS A 1 89 ? 10.678 -5.439 -20.780 1.00 88.69 89 HIS A CA 1
ATOM 640 C C . HIS A 1 89 ? 11.158 -6.066 -19.462 1.00 88.69 89 HIS A C 1
ATOM 642 O O . HIS A 1 89 ? 11.655 -5.367 -18.581 1.00 88.69 89 HIS A O 1
ATOM 648 N N . GLY A 1 90 ? 11.069 -7.394 -19.364 1.00 87.69 90 GLY A N 1
ATOM 649 C CA . GLY A 1 90 ? 11.519 -8.183 -18.214 1.00 87.69 90 GLY A CA 1
ATOM 650 C C . GLY A 1 90 ? 10.374 -8.900 -17.497 1.00 87.69 90 GLY A C 1
ATOM 651 O O . GLY A 1 90 ? 9.217 -8.823 -17.912 1.00 87.69 90 GLY A O 1
ATOM 652 N N . ASP A 1 91 ? 10.708 -9.589 -16.407 1.00 89.62 91 ASP A N 1
ATOM 653 C CA . ASP A 1 91 ? 9.768 -10.421 -15.649 1.00 89.62 91 ASP A CA 1
ATOM 654 C C . ASP A 1 91 ? 8.594 -9.635 -15.053 1.00 89.62 91 ASP A C 1
ATOM 656 O O . ASP A 1 91 ? 8.669 -8.419 -14.846 1.00 89.62 91 ASP A O 1
ATOM 660 N N . ALA A 1 92 ? 7.520 -10.360 -14.728 1.00 91.75 92 ALA A N 1
ATOM 661 C CA . ALA A 1 92 ? 6.343 -9.805 -14.075 1.00 91.75 92 ALA A CA 1
ATOM 662 C C . ALA A 1 92 ? 6.684 -9.227 -12.689 1.00 91.75 92 ALA A C 1
ATOM 664 O O . ALA A 1 92 ? 7.142 -9.935 -11.790 1.00 91.75 92 ALA A O 1
ATOM 665 N N . PHE A 1 93 ? 6.404 -7.940 -12.516 1.00 93.94 93 PHE A N 1
ATOM 666 C CA . PHE A 1 93 ? 6.614 -7.182 -11.296 1.00 93.94 93 PHE A 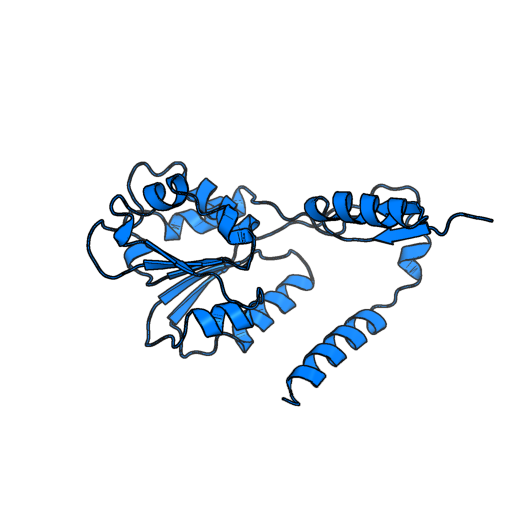CA 1
ATOM 667 C C . PHE A 1 93 ? 5.353 -7.206 -10.429 1.00 93.94 93 PHE A C 1
ATOM 669 O O . PHE A 1 93 ? 4.267 -6.822 -10.874 1.00 93.94 93 PHE A O 1
ATOM 676 N N . ILE A 1 94 ? 5.481 -7.665 -9.183 1.00 94.12 94 ILE A N 1
ATOM 677 C CA . ILE A 1 94 ? 4.330 -7.847 -8.290 1.00 94.12 94 ILE A CA 1
ATOM 678 C C . ILE A 1 94 ? 4.090 -6.585 -7.459 1.00 94.12 94 ILE A C 1
ATOM 680 O O . ILE A 1 94 ? 4.996 -6.054 -6.820 1.00 94.12 94 ILE A O 1
ATOM 684 N N . ILE A 1 95 ? 2.843 -6.138 -7.392 1.00 94.81 95 ILE A N 1
ATOM 685 C CA . ILE A 1 95 ? 2.422 -5.054 -6.510 1.00 94.81 95 ILE A CA 1
ATOM 686 C C . ILE A 1 95 ? 1.409 -5.616 -5.525 1.00 94.81 95 ILE A C 1
ATOM 688 O O . ILE A 1 95 ? 0.286 -5.937 -5.896 1.00 94.81 95 ILE A O 1
ATOM 692 N N . ALA A 1 96 ? 1.809 -5.758 -4.267 1.00 92.94 96 ALA A N 1
ATOM 693 C CA . ALA A 1 96 ? 0.993 -6.401 -3.251 1.00 92.94 96 ALA A CA 1
ATOM 694 C C . ALA A 1 96 ? 0.392 -5.378 -2.276 1.00 92.94 96 ALA A C 1
ATOM 696 O O . ALA A 1 96 ? 1.110 -4.499 -1.799 1.00 92.94 96 ALA A O 1
ATOM 697 N N . ALA A 1 97 ? -0.893 -5.499 -1.935 1.00 93.12 97 ALA A N 1
ATOM 698 C CA . ALA A 1 97 ? -1.559 -4.643 -0.944 1.00 93.12 97 ALA A CA 1
ATOM 699 C C . ALA A 1 97 ? -2.580 -5.394 -0.083 1.00 93.12 97 ALA A C 1
ATOM 701 O O . ALA A 1 97 ? -3.127 -6.421 -0.474 1.00 93.12 97 ALA A O 1
ATOM 702 N N . LEU A 1 98 ? -2.850 -4.862 1.113 1.00 86.69 98 LEU A N 1
ATOM 703 C CA . LEU A 1 98 ? -3.769 -5.466 2.078 1.00 86.69 98 LEU A CA 1
ATOM 704 C C . LEU A 1 98 ? -5.238 -5.132 1.775 1.00 86.69 98 LEU A C 1
ATOM 706 O O . LEU A 1 98 ? -5.700 -4.018 2.021 1.00 86.69 98 LEU A O 1
ATOM 710 N N . GLY A 1 99 ? -5.998 -6.132 1.323 1.00 87.81 99 GLY A N 1
ATOM 711 C CA . GLY A 1 99 ? -7.453 -6.053 1.173 1.00 87.81 99 GLY A CA 1
ATOM 712 C C . GLY A 1 99 ? -7.900 -4.843 0.348 1.00 87.81 99 GLY A C 1
ATOM 713 O O . GLY A 1 99 ? -7.475 -4.659 -0.789 1.00 87.81 99 GLY A O 1
ATOM 714 N N . LYS A 1 100 ? -8.736 -3.986 0.945 1.00 86.94 100 LYS A N 1
ATOM 715 C CA . LYS A 1 100 ? -9.266 -2.779 0.291 1.00 86.94 100 LYS A CA 1
ATOM 716 C C . LYS A 1 100 ? -8.199 -1.752 -0.091 1.00 86.94 100 LYS A C 1
ATOM 718 O O . LYS A 1 100 ? -8.517 -0.812 -0.805 1.00 86.94 100 LYS A O 1
ATOM 723 N N . ASP A 1 101 ? -6.958 -1.852 0.367 1.00 88.62 101 ASP A N 1
ATOM 724 C CA . ASP A 1 101 ? -5.935 -0.855 0.025 1.00 88.62 101 ASP A CA 1
ATOM 725 C C . ASP A 1 101 ? -5.480 -0.964 -1.438 1.00 88.62 101 ASP A C 1
ATOM 727 O O . ASP A 1 101 ? -5.038 0.031 -2.008 1.00 88.62 101 ASP A O 1
ATOM 731 N N . ALA A 1 102 ? -5.698 -2.121 -2.072 1.00 91.44 102 ALA A N 1
ATOM 732 C CA . ALA A 1 102 ? -5.498 -2.328 -3.505 1.00 91.44 102 ALA A CA 1
ATOM 733 C C . ALA A 1 102 ? -6.452 -1.501 -4.393 1.00 91.44 102 ALA A C 1
ATOM 735 O O . ALA A 1 102 ? -6.146 -1.285 -5.558 1.00 91.44 102 ALA A O 1
ATOM 736 N N . GLU A 1 103 ? -7.555 -0.961 -3.848 1.00 91.56 103 GLU A N 1
ATOM 737 C CA . GLU A 1 103 ? -8.457 -0.027 -4.555 1.00 91.56 103 GLU A CA 1
ATOM 738 C C . GLU A 1 103 ? -7.730 1.256 -5.034 1.00 91.56 103 GLU A C 1
ATOM 740 O O . GLU A 1 103 ? -8.262 1.983 -5.864 1.00 91.56 103 GLU A O 1
ATOM 745 N N . LEU A 1 104 ? -6.529 1.550 -4.511 1.00 91.00 104 LEU A N 1
ATOM 746 C CA . LEU A 1 104 ? -5.678 2.683 -4.913 1.00 91.00 104 LEU A CA 1
ATOM 747 C C . LEU A 1 104 ? -4.665 2.346 -6.026 1.00 91.00 104 LEU A C 1
ATOM 749 O O . LEU A 1 104 ? -3.831 3.187 -6.358 1.00 91.00 104 LEU A O 1
ATOM 753 N N . MET A 1 105 ? -4.687 1.121 -6.552 1.00 92.50 105 MET A N 1
ATOM 754 C CA . MET A 1 105 ? -3.811 0.645 -7.629 1.00 92.50 105 MET A CA 1
ATOM 755 C C . MET A 1 105 ? -4.588 0.610 -8.947 1.00 92.50 105 MET A C 1
ATOM 757 O O . MET A 1 105 ? -4.800 -0.451 -9.526 1.00 92.50 105 MET A O 1
ATOM 761 N N . ASP A 1 106 ? -5.068 1.779 -9.366 1.00 91.50 106 ASP A N 1
ATOM 762 C CA . ASP A 1 106 ? -5.796 1.955 -10.622 1.00 91.50 106 ASP A CA 1
ATOM 763 C C . ASP A 1 106 ? -4.872 1.890 -11.855 1.00 91.50 106 ASP A C 1
ATOM 765 O O . ASP A 1 106 ? -3.643 1.821 -11.748 1.00 91.50 106 ASP A O 1
ATOM 769 N N . ASP A 1 107 ? -5.464 1.928 -13.051 1.00 91.56 107 ASP A N 1
ATOM 770 C CA . ASP A 1 107 ? -4.716 1.871 -14.313 1.00 91.56 107 ASP A CA 1
ATOM 771 C C . ASP A 1 107 ? -3.699 3.017 -14.435 1.00 91.56 107 ASP A C 1
A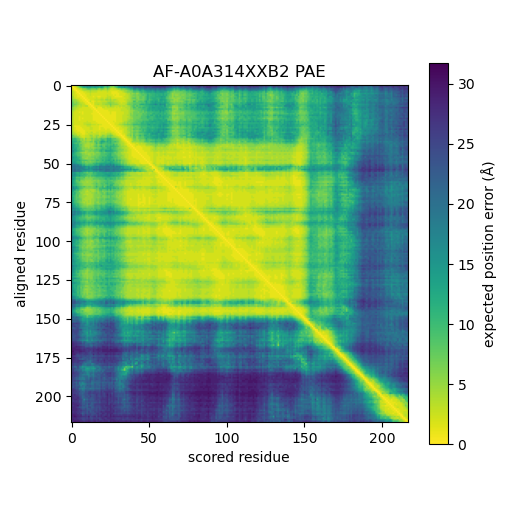TOM 773 O O . ASP A 1 107 ? -2.610 2.833 -14.973 1.00 91.56 107 ASP A O 1
ATOM 777 N N . ASN A 1 108 ? -4.001 4.194 -13.878 1.00 91.00 108 ASN A N 1
ATOM 778 C CA . ASN A 1 108 ? -3.088 5.336 -13.856 1.00 91.00 108 ASN A CA 1
ATOM 779 C C . ASN A 1 108 ? -1.863 5.071 -12.957 1.00 91.00 108 ASN A C 1
ATOM 781 O O . ASN A 1 108 ? -0.730 5.363 -13.346 1.00 91.00 108 ASN A O 1
ATOM 785 N N . PHE A 1 109 ? -2.056 4.453 -11.790 1.00 92.56 109 PHE A N 1
ATOM 786 C CA . PHE A 1 109 ? -0.971 3.979 -10.930 1.00 92.56 109 PHE A CA 1
ATOM 787 C C . PHE A 1 109 ? -0.114 2.912 -11.631 1.00 92.56 109 PHE A C 1
ATOM 789 O O . PHE A 1 109 ? 1.117 2.980 -11.574 1.00 92.56 109 PHE A O 1
ATOM 796 N N . VAL A 1 110 ? -0.736 1.965 -12.343 1.00 93.44 110 VAL A N 1
ATOM 797 C CA . VAL A 1 110 ? -0.029 0.940 -13.132 1.00 93.44 110 VAL A CA 1
ATOM 798 C C . VAL A 1 110 ? 0.776 1.569 -14.277 1.00 93.44 110 VAL A C 1
ATOM 800 O O . VAL A 1 110 ? 1.967 1.281 -14.408 1.00 93.44 110 VAL A O 1
ATOM 803 N N . HIS A 1 111 ? 0.183 2.482 -15.050 1.00 90.81 111 HIS A N 1
ATOM 804 C CA . HIS A 1 111 ? 0.852 3.188 -16.148 1.00 90.81 111 HIS A CA 1
ATOM 805 C C . HIS A 1 111 ? 2.016 4.073 -15.682 1.00 90.81 111 HIS A C 1
ATOM 807 O O . HIS A 1 111 ? 3.031 4.172 -16.373 1.00 90.81 111 HIS A O 1
ATOM 813 N N . LYS A 1 112 ? 1.919 4.679 -14.491 1.00 91.06 112 LYS A N 1
ATOM 814 C CA . LYS A 1 112 ? 3.025 5.434 -13.878 1.00 91.06 112 LYS A CA 1
ATOM 815 C C . LYS A 1 112 ? 4.217 4.533 -13.524 1.00 91.06 112 LYS A C 1
ATOM 817 O O . LYS A 1 112 ? 5.356 5.001 -13.497 1.00 91.06 112 LYS A O 1
ATOM 822 N N . LEU A 1 113 ? 3.974 3.246 -13.265 1.00 91.62 113 LEU A N 1
ATOM 823 C CA . LEU A 1 113 ? 5.016 2.264 -12.973 1.00 91.62 113 LEU A CA 1
ATOM 824 C C . LEU A 1 113 ? 5.613 1.653 -14.244 1.00 91.62 113 LEU A C 1
ATOM 826 O O . LEU A 1 113 ? 6.834 1.589 -14.338 1.00 91.62 113 LEU A O 1
ATOM 830 N N . SER A 1 114 ? 4.804 1.246 -15.226 1.00 92.62 114 SER A N 1
ATOM 831 C CA . SER A 1 114 ? 5.294 0.723 -16.510 1.00 92.62 114 SER A CA 1
ATOM 832 C C . SER A 1 114 ? 4.403 1.131 -17.682 1.00 92.62 114 SER A C 1
ATOM 834 O O . SER A 1 114 ? 3.179 1.049 -17.604 1.00 92.62 114 SER A O 1
ATOM 836 N N . SER A 1 115 ? 5.014 1.450 -18.828 1.00 91.44 115 SER A N 1
ATOM 837 C CA . SER A 1 115 ? 4.289 1.578 -20.102 1.00 91.44 115 SER A CA 1
ATOM 838 C C . SER A 1 115 ? 3.673 0.258 -20.583 1.00 91.44 115 SER A C 1
ATOM 840 O O . SER A 1 115 ? 2.795 0.284 -21.439 1.00 91.44 115 SER A O 1
ATOM 842 N N . ASN A 1 116 ? 4.118 -0.887 -20.053 1.00 92.50 116 ASN A N 1
ATOM 843 C CA . ASN A 1 116 ? 3.578 -2.207 -20.368 1.00 92.50 116 ASN A CA 1
ATOM 844 C C . ASN A 1 116 ? 2.771 -2.746 -19.166 1.00 92.50 116 ASN A C 1
ATOM 846 O O . ASN A 1 116 ? 3.364 -3.352 -18.267 1.00 92.50 116 ASN A O 1
ATOM 850 N N . PRO A 1 117 ? 1.434 -2.570 -19.126 1.00 88.81 117 PRO A N 1
ATOM 851 C CA . PRO A 1 117 ? 0.623 -2.981 -17.978 1.00 88.81 117 PRO A CA 1
ATOM 852 C C . PRO A 1 117 ? 0.653 -4.498 -17.745 1.00 88.81 117 PRO A C 1
ATOM 854 O O . PRO A 1 117 ? 0.597 -4.930 -16.599 1.00 88.81 117 PRO A O 1
ATOM 857 N N . ASN A 1 118 ? 0.866 -5.316 -18.786 1.00 91.50 118 ASN A N 1
ATOM 858 C CA . ASN A 1 118 ? 0.993 -6.777 -18.654 1.00 91.50 118 ASN A CA 1
ATOM 859 C C . ASN A 1 118 ? 2.202 -7.207 -17.805 1.00 91.50 118 ASN A C 1
ATOM 861 O O . ASN A 1 118 ? 2.246 -8.338 -17.312 1.00 91.50 118 ASN A O 1
ATOM 865 N N . ARG A 1 119 ? 3.195 -6.322 -17.633 1.00 92.69 119 ARG A N 1
ATOM 866 C CA . ARG A 1 119 ? 4.339 -6.567 -16.754 1.00 92.69 119 ARG A CA 1
ATOM 867 C C . ARG A 1 119 ? 3.974 -6.401 -15.275 1.00 92.69 119 ARG A C 1
ATOM 869 O O . ARG A 1 119 ? 4.667 -6.946 -14.424 1.00 92.69 119 ARG A O 1
ATOM 876 N N . VAL A 1 120 ? 2.897 -5.694 -14.944 1.00 95.00 120 VAL A N 1
ATOM 877 C CA . VAL A 1 120 ? 2.482 -5.418 -13.564 1.00 95.00 120 VAL A CA 1
ATOM 878 C C . VAL A 1 120 ? 1.396 -6.401 -13.122 1.00 95.00 120 VAL A C 1
ATOM 880 O O . VAL A 1 120 ? 0.389 -6.582 -13.798 1.00 95.00 120 VAL A O 1
ATOM 883 N N . ARG A 1 121 ? 1.576 -7.034 -11.957 1.00 95.06 121 ARG A N 1
ATOM 884 C CA . ARG A 1 121 ? 0.579 -7.938 -11.359 1.00 95.06 121 ARG A CA 1
ATOM 885 C C . ARG A 1 121 ? 0.180 -7.467 -9.970 1.00 95.06 121 ARG A C 1
ATOM 887 O O . ARG A 1 121 ? 1.001 -7.490 -9.055 1.00 95.06 121 ARG A O 1
ATOM 894 N N . ILE A 1 122 ? -1.084 -7.084 -9.804 1.00 95.19 122 ILE A N 1
ATOM 895 C CA . ILE A 1 122 ? -1.641 -6.728 -8.495 1.00 95.19 122 ILE A CA 1
ATOM 896 C C . ILE A 1 122 ? -1.934 -8.012 -7.709 1.00 95.19 122 ILE A C 1
ATOM 898 O O . ILE A 1 122 ? -2.562 -8.938 -8.219 1.00 95.19 122 ILE A O 1
ATOM 902 N N . LEU A 1 123 ? -1.472 -8.064 -6.461 1.00 94.62 123 LEU A N 1
ATOM 903 C CA . LEU A 1 123 ? -1.633 -9.189 -5.545 1.00 94.62 123 LEU A CA 1
ATOM 904 C C . LEU A 1 123 ? -2.355 -8.729 -4.274 1.00 94.62 123 LEU A C 1
ATOM 906 O O . LEU A 1 123 ? -1.883 -7.850 -3.552 1.00 94.62 123 LEU A O 1
ATOM 910 N N . VAL A 1 124 ? -3.478 -9.369 -3.962 1.00 94.69 124 VAL A N 1
ATOM 911 C CA . VAL A 1 124 ? -4.225 -9.135 -2.721 1.00 94.69 124 VAL A CA 1
ATOM 912 C C . VAL A 1 124 ? -4.301 -10.457 -1.961 1.00 94.69 124 VAL A C 1
ATOM 914 O O . VAL A 1 124 ? -4.784 -11.439 -2.525 1.00 94.69 124 VAL A O 1
ATOM 917 N N . PRO A 1 125 ? -3.819 -10.535 -0.708 1.00 88.25 125 PRO A N 1
ATOM 918 C CA . PRO A 1 125 ? -3.875 -11.772 0.052 1.00 88.25 125 PRO A CA 1
ATOM 919 C C . PRO A 1 125 ? -5.323 -12.064 0.486 1.00 88.25 125 PRO A C 1
ATOM 921 O O . PRO A 1 125 ? -6.036 -11.124 0.855 1.00 88.25 125 PRO A O 1
ATOM 924 N N . PRO A 1 126 ? -5.761 -13.341 0.520 1.00 88.88 126 PRO A N 1
ATOM 925 C CA . PRO A 1 126 ? -7.114 -13.709 0.956 1.00 88.88 126 PRO A CA 1
ATOM 926 C C . PRO A 1 126 ? -7.443 -13.200 2.366 1.00 88.88 126 PRO A C 1
ATOM 928 O O . PRO A 1 126 ? -8.552 -12.741 2.637 1.00 88.88 126 PRO A O 1
ATOM 931 N N . THR A 1 127 ? -6.442 -13.218 3.248 1.00 86.88 127 THR A N 1
ATOM 932 C CA . THR A 1 127 ? -6.498 -12.620 4.581 1.00 86.88 127 THR A CA 1
ATOM 933 C C . THR A 1 127 ? -5.680 -11.331 4.575 1.00 86.88 127 THR A C 1
ATOM 935 O O . THR A 1 127 ? -4.467 -11.363 4.374 1.00 86.88 127 THR A O 1
ATOM 938 N N . ALA A 1 128 ? -6.325 -10.189 4.830 1.00 86.00 128 ALA A N 1
ATOM 939 C CA . ALA A 1 128 ? -5.698 -8.861 4.816 1.00 86.00 128 ALA A CA 1
ATOM 940 C C . ALA A 1 128 ? -4.828 -8.583 6.066 1.00 86.00 128 ALA A C 1
ATOM 942 O O . ALA A 1 128 ? -5.036 -7.611 6.793 1.00 86.00 128 ALA A O 1
ATOM 943 N N . THR A 1 129 ? -3.845 -9.447 6.324 1.00 80.31 129 THR A N 1
ATOM 944 C CA . THR A 1 129 ? -2.847 -9.330 7.396 1.00 80.31 129 THR A CA 1
ATOM 945 C C . THR A 1 129 ? -1.429 -9.267 6.821 1.00 80.31 129 THR A C 1
ATOM 947 O O . THR A 1 129 ? -1.189 -9.748 5.713 1.00 80.31 129 THR A O 1
ATOM 950 N N . PRO A 1 130 ? -0.444 -8.733 7.573 1.00 78.31 130 PRO A N 1
ATOM 951 C CA . PRO A 1 130 ? 0.955 -8.779 7.158 1.00 78.31 130 PRO A CA 1
ATOM 952 C C . PRO A 1 130 ? 1.470 -10.198 6.880 1.00 78.31 130 PRO A C 1
ATOM 954 O O . PRO A 1 130 ? 2.255 -10.352 5.956 1.00 78.31 130 PRO A O 1
ATOM 957 N N . SER A 1 131 ? 1.019 -11.220 7.625 1.00 77.62 131 SER A N 1
ATOM 958 C CA . SER A 1 131 ? 1.392 -12.622 7.369 1.00 77.62 131 SER A CA 1
ATOM 959 C C . SER A 1 131 ? 0.793 -13.141 6.062 1.00 77.62 131 SER A C 1
ATOM 961 O O . SER A 1 131 ? 1.539 -13.627 5.220 1.00 77.62 131 SER A O 1
ATOM 963 N N . GLY A 1 132 ? -0.505 -12.907 5.826 1.00 81.44 132 GLY A N 1
ATOM 964 C CA . GLY A 1 132 ? -1.176 -13.292 4.583 1.00 81.44 132 GLY A CA 1
ATOM 965 C C . GLY A 1 132 ? -0.535 -12.651 3.349 1.00 81.44 132 GLY A C 1
ATOM 966 O O . GLY A 1 132 ? -0.444 -13.283 2.303 1.00 81.44 132 GLY A O 1
ATOM 967 N N . LEU A 1 133 ? -0.020 -11.421 3.474 1.00 81.50 133 LEU A N 1
ATOM 968 C CA . LEU A 1 133 ? 0.741 -10.752 2.413 1.00 81.50 133 LEU A CA 1
ATOM 969 C C . LEU A 1 133 ? 2.072 -11.456 2.098 1.00 81.50 133 LEU A C 1
ATOM 971 O O . LEU A 1 133 ? 2.467 -11.498 0.937 1.00 81.50 133 LEU A O 1
ATOM 975 N N . VAL A 1 134 ? 2.757 -12.007 3.107 1.00 82.00 134 VAL A N 1
ATOM 976 C CA . VAL A 1 134 ? 3.996 -12.787 2.920 1.00 82.00 134 VAL A CA 1
ATOM 977 C C . VAL A 1 134 ? 3.689 -14.151 2.320 1.00 82.00 134 VAL A C 1
ATOM 979 O O . VAL A 1 134 ? 4.309 -14.530 1.333 1.00 82.00 134 VAL A O 1
ATOM 982 N N . GLU A 1 135 ? 2.692 -14.848 2.867 1.00 83.75 135 GLU A N 1
ATOM 983 C CA . GLU A 1 135 ? 2.197 -16.132 2.357 1.00 83.75 135 GLU A CA 1
ATOM 984 C C . GLU A 1 135 ? 1.811 -16.019 0.870 1.00 83.75 135 GLU A C 1
ATOM 986 O O . GLU A 1 135 ? 2.228 -16.843 0.060 1.00 83.75 135 GLU A O 1
ATOM 991 N N . ALA A 1 136 ? 1.104 -14.950 0.485 1.00 85.50 136 ALA A N 1
ATOM 992 C CA . ALA A 1 136 ? 0.710 -14.693 -0.900 1.00 85.50 136 ALA A CA 1
ATOM 993 C C . ALA A 1 136 ? 1.880 -14.305 -1.828 1.00 85.50 136 ALA A C 1
ATOM 995 O O . ALA A 1 136 ? 1.833 -14.598 -3.022 1.00 85.50 136 ALA A O 1
ATOM 996 N N . LEU A 1 137 ? 2.926 -13.640 -1.316 1.00 84.06 137 LEU A N 1
ATOM 997 C CA . LEU A 1 137 ? 4.139 -13.317 -2.089 1.00 84.06 137 LEU A CA 1
ATOM 998 C C . LEU A 1 137 ? 5.058 -14.536 -2.299 1.00 84.06 137 LEU A C 1
ATOM 1000 O O . LEU A 1 137 ? 5.872 -14.545 -3.236 1.00 84.06 137 LEU A O 1
ATOM 1004 N N . GLY A 1 138 ? 4.895 -15.560 -1.457 1.00 83.12 138 GLY A N 1
ATOM 1005 C CA . GLY A 1 138 ? 5.605 -16.830 -1.515 1.00 83.12 138 GLY A CA 1
ATOM 1006 C C . GLY A 1 138 ? 7.102 -16.715 -1.222 1.00 83.12 138 GLY A C 1
ATOM 1007 O O . GLY A 1 138 ? 7.602 -15.700 -0.733 1.00 83.12 138 GLY A O 1
ATOM 1008 N N . ASP A 1 139 ? 7.839 -17.779 -1.543 1.00 76.12 139 ASP A N 1
ATOM 1009 C CA . ASP A 1 139 ? 9.266 -17.886 -1.234 1.00 76.12 139 ASP A CA 1
ATOM 1010 C C . ASP A 1 139 ? 10.092 -16.735 -1.816 1.00 76.12 139 ASP A C 1
ATOM 1012 O O . ASP A 1 139 ? 10.026 -16.424 -3.011 1.00 76.12 139 ASP A O 1
ATOM 1016 N N . GLY A 1 140 ? 10.964 -16.154 -0.990 1.00 66.88 140 GLY A N 1
ATOM 1017 C CA . GLY A 1 140 ? 11.843 -15.062 -1.404 1.00 66.88 140 GLY A CA 1
ATOM 1018 C C . GLY A 1 140 ? 12.727 -15.415 -2.599 1.00 66.88 140 GLY A C 1
ATOM 1019 O O . GLY A 1 140 ? 12.819 -14.616 -3.524 1.00 66.88 140 GLY A O 1
ATOM 1020 N N . ARG A 1 141 ? 13.340 -16.610 -2.616 1.00 69.81 141 ARG A N 1
ATOM 1021 C CA . ARG A 1 141 ? 14.258 -17.088 -3.679 1.00 69.81 141 ARG A CA 1
ATOM 1022 C C . ARG A 1 141 ? 15.290 -16.027 -4.109 1.00 69.81 141 ARG A C 1
ATOM 1024 O O . ARG A 1 141 ? 15.478 -15.783 -5.295 1.00 69.81 141 ARG A O 1
ATOM 1031 N N . ASN A 1 142 ? 15.913 -15.351 -3.138 1.00 70.44 142 ASN A N 1
ATOM 1032 C CA . ASN A 1 142 ? 16.852 -14.228 -3.327 1.00 70.44 142 ASN A CA 1
ATOM 1033 C C . ASN A 1 142 ? 16.292 -12.982 -4.049 1.00 70.44 142 ASN A C 1
ATOM 1035 O O . ASN A 1 142 ? 17.031 -12.027 -4.291 1.00 70.44 142 ASN A O 1
ATOM 1039 N N . ARG A 1 143 ? 14.988 -12.934 -4.343 1.00 75.56 143 ARG A N 1
ATOM 1040 C CA . ARG A 1 143 ? 14.325 -11.758 -4.909 1.00 75.56 143 ARG A CA 1
ATOM 1041 C C . ARG A 1 143 ? 14.293 -10.615 -3.891 1.00 75.56 143 ARG A C 1
ATOM 1043 O O . ARG A 1 143 ? 14.125 -10.837 -2.687 1.00 75.56 143 ARG A O 1
ATOM 1050 N N . ARG A 1 144 ? 14.425 -9.377 -4.380 1.00 83.38 144 ARG A N 1
ATOM 1051 C CA . ARG A 1 144 ? 14.316 -8.167 -3.554 1.00 83.38 144 ARG A CA 1
ATOM 1052 C C . ARG A 1 144 ? 12.896 -7.620 -3.582 1.00 83.38 144 ARG A C 1
ATOM 1054 O O . ARG A 1 144 ? 12.342 -7.398 -4.654 1.00 83.38 144 ARG A O 1
ATOM 1061 N N . VAL A 1 145 ? 12.343 -7.349 -2.404 1.00 84.44 145 VAL A N 1
ATOM 1062 C CA . VAL A 1 145 ? 11.027 -6.716 -2.233 1.00 84.44 145 VAL A CA 1
ATOM 1063 C C . VAL A 1 145 ? 11.221 -5.360 -1.563 1.00 84.44 145 VAL A C 1
ATOM 1065 O O . VAL A 1 145 ? 11.915 -5.260 -0.547 1.00 84.44 145 VAL A O 1
ATOM 1068 N N . LEU A 1 1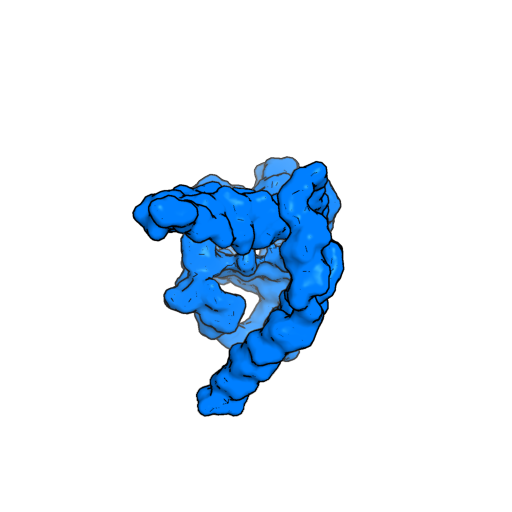46 ? 10.617 -4.321 -2.139 1.00 86.12 146 LEU A N 1
ATOM 1069 C CA . LEU A 1 146 ? 10.533 -2.994 -1.536 1.00 86.12 146 LEU A CA 1
ATOM 1070 C C . LEU A 1 146 ? 9.267 -2.919 -0.675 1.00 86.12 146 LEU A C 1
ATOM 1072 O O . LEU A 1 146 ? 8.181 -3.265 -1.127 1.00 86.12 146 LEU A O 1
ATOM 1076 N N . CYS A 1 147 ? 9.383 -2.436 0.559 1.00 86.62 147 CYS A N 1
ATOM 1077 C CA . CYS A 1 147 ? 8.227 -2.233 1.433 1.00 86.62 147 CYS A CA 1
ATOM 1078 C C . CYS A 1 147 ? 8.314 -0.859 2.105 1.00 86.62 147 CYS A C 1
ATOM 1080 O O . CYS A 1 147 ? 9.155 -0.669 2.995 1.00 86.62 147 CYS A O 1
ATOM 1082 N N . PRO A 1 148 ? 7.487 0.115 1.682 1.00 81.44 148 PRO A N 1
ATOM 1083 C CA . PRO A 1 148 ? 7.380 1.404 2.350 1.00 81.44 148 PRO A CA 1
ATOM 1084 C C . PRO A 1 148 ? 6.591 1.251 3.661 1.00 81.44 148 PRO A C 1
ATOM 1086 O O . PRO A 1 148 ? 5.385 0.996 3.646 1.00 81.44 148 PRO A O 1
ATOM 1089 N N . VAL A 1 149 ? 7.259 1.410 4.809 1.00 70.81 149 VAL A N 1
ATOM 1090 C CA . VAL A 1 149 ? 6.649 1.222 6.140 1.00 70.81 149 VAL A CA 1
ATOM 1091 C C . VAL A 1 149 ? 6.713 2.511 6.967 1.00 70.81 149 VAL A C 1
ATOM 1093 O O . VAL A 1 149 ? 7.813 2.997 7.258 1.00 70.81 149 VAL A O 1
ATOM 1096 N N . PRO A 1 150 ? 5.571 3.074 7.417 1.00 61.22 150 PRO A N 1
ATOM 1097 C CA . PRO A 1 150 ? 5.551 4.261 8.273 1.00 61.22 150 PRO A CA 1
ATOM 1098 C C . PRO A 1 150 ? 6.287 4.039 9.606 1.00 61.22 150 PRO A C 1
ATOM 1100 O O . PRO A 1 150 ? 5.999 3.112 10.358 1.00 61.22 150 PRO A O 1
ATOM 1103 N N . VAL A 1 151 ? 7.195 4.961 9.944 1.00 57.50 151 VAL A N 1
ATOM 1104 C CA . VAL A 1 151 ? 7.930 4.985 11.225 1.00 57.50 151 VAL A CA 1
ATOM 1105 C C . VAL A 1 151 ? 7.123 5.792 12.227 1.00 57.50 151 VAL A C 1
ATOM 1107 O O . VAL A 1 151 ? 7.199 7.023 12.264 1.00 57.50 151 VAL A O 1
ATOM 1110 N N . VAL A 1 152 ? 6.315 5.114 13.033 1.00 52.00 152 VAL A N 1
ATOM 1111 C CA . VAL A 1 152 ? 5.502 5.801 14.040 1.00 52.00 152 VAL A CA 1
ATOM 1112 C C . VAL A 1 152 ? 6.416 6.420 15.092 1.00 52.00 152 VAL A C 1
ATOM 1114 O O . VAL A 1 152 ? 7.077 5.694 15.824 1.00 52.00 152 VAL A O 1
ATOM 1117 N N . VAL A 1 153 ? 6.452 7.752 15.207 1.00 45.91 153 VAL A N 1
ATOM 1118 C CA . VAL A 1 153 ? 7.259 8.422 16.242 1.00 45.91 153 VAL A CA 1
ATOM 1119 C C . VAL A 1 153 ? 6.661 8.121 17.625 1.00 45.91 153 VAL A C 1
ATOM 1121 O O . VAL A 1 153 ? 5.729 8.786 18.079 1.00 45.91 153 VAL A O 1
ATOM 1124 N N . GLY A 1 154 ? 7.179 7.077 18.277 1.00 43.69 154 GLY A N 1
ATOM 1125 C CA . GLY A 1 154 ? 6.725 6.567 19.570 1.00 43.69 154 GLY A CA 1
ATOM 1126 C C . GLY A 1 154 ? 6.780 5.036 19.667 1.00 43.69 154 GLY A C 1
ATOM 1127 O O . GLY A 1 154 ? 7.336 4.348 18.815 1.00 43.69 154 GLY A O 1
ATOM 1128 N N . TRP A 1 155 ? 6.157 4.491 20.716 1.00 36.16 155 TRP A N 1
ATOM 1129 C CA . TRP A 1 155 ? 6.234 3.071 21.097 1.00 36.16 155 TRP A CA 1
ATOM 1130 C C . TRP A 1 155 ? 5.724 2.083 20.027 1.00 36.16 155 TRP A C 1
ATOM 1132 O O . TRP A 1 155 ? 6.141 0.928 20.026 1.00 36.16 155 TRP A O 1
ATOM 1142 N N . LEU A 1 156 ? 4.868 2.518 19.090 1.00 41.06 156 LEU A N 1
ATOM 1143 C CA . LEU A 1 156 ? 4.399 1.667 17.987 1.00 41.06 156 LEU A CA 1
ATOM 1144 C C . LEU A 1 156 ? 5.488 1.342 16.949 1.00 41.06 156 LEU A C 1
ATOM 1146 O O . LEU A 1 156 ? 5.339 0.337 16.257 1.00 41.06 156 LEU A O 1
ATOM 1150 N N . SER A 1 157 ? 6.570 2.129 16.844 1.00 40.22 157 SER A N 1
ATOM 1151 C CA . SER A 1 157 ? 7.654 1.853 15.884 1.00 40.22 157 SER A CA 1
ATOM 1152 C C . SER A 1 157 ? 8.225 0.449 16.075 1.00 40.22 157 SER A C 1
ATOM 1154 O O . SER A 1 157 ? 8.361 -0.308 15.120 1.00 40.22 157 SER A O 1
ATOM 1156 N N . LEU A 1 158 ? 8.499 0.088 17.332 1.00 41.53 158 LEU A N 1
ATOM 1157 C CA . LEU A 1 158 ? 9.114 -1.185 17.701 1.00 41.53 158 LEU A CA 1
ATOM 1158 C C . LEU A 1 158 ? 8.207 -2.379 17.387 1.00 41.53 158 LEU A C 1
ATOM 1160 O O . LEU A 1 158 ? 8.708 -3.445 17.053 1.00 41.53 158 LEU A O 1
ATOM 1164 N N . MET A 1 159 ? 6.883 -2.208 17.461 1.00 48.72 159 MET A N 1
ATOM 1165 C CA . MET A 1 159 ? 5.931 -3.277 17.154 1.00 48.72 159 MET A CA 1
ATOM 1166 C C . MET A 1 159 ? 5.915 -3.595 15.657 1.00 48.72 159 MET A C 1
ATOM 1168 O O . MET A 1 159 ? 5.990 -4.762 15.288 1.00 48.72 159 MET A O 1
ATOM 1172 N N . TRP A 1 160 ? 5.872 -2.574 14.796 1.00 49.72 160 TRP A N 1
ATOM 1173 C CA . TRP A 1 160 ? 5.895 -2.776 13.347 1.00 49.72 160 TRP A CA 1
ATOM 1174 C C . TRP A 1 160 ? 7.243 -3.307 12.868 1.00 49.72 160 TRP A C 1
ATOM 1176 O O . TRP A 1 160 ? 7.266 -4.317 12.172 1.00 49.72 160 TRP A O 1
ATOM 1186 N N . SER A 1 161 ? 8.361 -2.708 13.296 1.00 48.06 161 SER A N 1
ATOM 1187 C CA . SER A 1 161 ? 9.699 -3.218 12.965 1.00 48.06 161 SER A CA 1
ATOM 1188 C C . SER A 1 161 ? 9.877 -4.678 13.384 1.00 48.06 161 SER A C 1
ATOM 1190 O O . SER A 1 161 ? 10.449 -5.452 12.626 1.00 48.06 161 SER A O 1
ATOM 1192 N N . ARG A 1 162 ? 9.329 -5.069 14.544 1.00 50.94 162 ARG A N 1
ATOM 1193 C CA . ARG A 1 162 ? 9.399 -6.442 15.051 1.00 50.94 162 ARG A CA 1
ATOM 1194 C C . ARG A 1 162 ? 8.497 -7.418 14.296 1.00 50.94 162 ARG A C 1
ATOM 1196 O O . ARG A 1 162 ? 8.956 -8.502 13.968 1.00 50.94 162 ARG A O 1
ATOM 1203 N N . ILE A 1 163 ? 7.258 -7.035 13.978 1.00 49.59 163 ILE A N 1
ATOM 1204 C CA . ILE A 1 163 ? 6.352 -7.840 13.139 1.00 49.59 163 ILE A CA 1
ATOM 1205 C C . ILE A 1 163 ? 6.981 -8.064 11.759 1.00 49.59 163 ILE A C 1
ATOM 1207 O O . ILE A 1 163 ? 7.021 -9.195 11.285 1.00 49.59 163 ILE A O 1
ATOM 1211 N N . PHE A 1 164 ? 7.546 -7.021 11.142 1.00 51.53 164 PHE A N 1
ATOM 1212 C CA . PHE A 1 164 ? 8.258 -7.178 9.877 1.00 51.53 164 PHE A CA 1
ATOM 1213 C C . PHE A 1 164 ? 9.512 -8.054 10.025 1.00 51.53 164 PHE A C 1
ATOM 1215 O O . PHE A 1 164 ? 9.673 -8.959 9.222 1.00 51.53 164 PHE A O 1
ATOM 1222 N N . SER A 1 165 ? 10.349 -7.894 11.057 1.00 52.34 165 SER A N 1
ATOM 1223 C CA . SER A 1 165 ? 11.545 -8.742 11.226 1.00 52.34 165 SER A CA 1
ATOM 1224 C C . SER A 1 165 ? 11.258 -10.196 11.628 1.00 52.34 165 SER A C 1
ATOM 1226 O O . SER A 1 165 ? 12.058 -11.078 11.336 1.00 52.34 165 SER A O 1
ATOM 1228 N N . GLU A 1 166 ? 10.160 -10.460 12.347 1.00 46.94 166 GLU A N 1
ATOM 1229 C CA . GLU A 1 166 ? 9.787 -11.818 12.772 1.00 46.94 166 GLU A CA 1
ATOM 1230 C C . GLU A 1 166 ? 9.076 -12.588 11.645 1.00 46.94 166 GLU A C 1
ATOM 1232 O O . GLU A 1 166 ? 9.303 -13.790 11.519 1.00 46.94 166 GLU A O 1
ATOM 1237 N N . ILE A 1 167 ? 8.280 -11.910 10.802 1.00 46.19 167 ILE A N 1
ATOM 1238 C CA . ILE A 1 167 ? 7.608 -12.522 9.641 1.00 46.19 167 ILE A CA 1
ATOM 1239 C C . ILE A 1 167 ? 8.553 -12.607 8.422 1.00 46.19 167 ILE A C 1
ATOM 1241 O O . ILE A 1 167 ? 8.562 -13.617 7.724 1.00 46.19 167 ILE A O 1
ATOM 1245 N N . TRP A 1 168 ? 9.398 -11.598 8.180 1.00 50.09 168 TRP A N 1
ATOM 1246 C CA . TRP A 1 168 ? 10.356 -11.570 7.064 1.00 50.09 168 TRP A CA 1
ATOM 1247 C C . TRP A 1 168 ? 11.759 -11.986 7.530 1.00 50.09 168 TRP A C 1
ATOM 1249 O O . TRP A 1 168 ? 12.661 -11.165 7.703 1.00 50.09 168 TRP A O 1
ATOM 1259 N N . ARG A 1 169 ? 11.935 -13.295 7.745 1.00 40.00 169 ARG A N 1
ATOM 1260 C CA . ARG A 1 169 ? 13.242 -13.928 8.008 1.00 40.00 169 ARG A CA 1
ATOM 1261 C C . ARG A 1 169 ? 14.183 -13.863 6.777 1.00 40.00 169 ARG A C 1
ATOM 1263 O O . ARG A 1 169 ? 13.715 -13.561 5.680 1.00 40.00 169 ARG A O 1
ATOM 1270 N N . PRO A 1 170 ? 15.501 -14.154 6.920 1.00 34.62 170 PRO A N 1
ATOM 1271 C CA . PRO A 1 170 ? 16.539 -13.781 5.938 1.00 34.62 170 PRO A CA 1
ATOM 1272 C C . PRO A 1 170 ? 16.425 -14.370 4.521 1.00 34.62 170 PRO A C 1
ATOM 1274 O O . PRO A 1 170 ? 17.195 -13.990 3.646 1.00 34.62 170 PRO A O 1
ATOM 1277 N N . SER A 1 171 ? 15.487 -15.287 4.277 1.00 29.88 171 SER A N 1
ATOM 1278 C CA . SER A 1 171 ? 15.227 -15.927 2.980 1.00 29.88 171 SER A CA 1
ATOM 1279 C C . SER A 1 171 ? 14.712 -14.968 1.892 1.00 29.88 171 SER A C 1
ATOM 1281 O O . SER A 1 171 ? 14.604 -15.358 0.727 1.00 29.88 171 SER A O 1
ATOM 1283 N N . VAL A 1 172 ? 14.371 -13.727 2.259 1.00 34.78 172 VAL A N 1
ATOM 1284 C CA . VAL A 1 172 ? 13.978 -12.649 1.343 1.00 34.78 172 VAL A CA 1
ATOM 1285 C C . VAL A 1 172 ? 15.004 -11.519 1.426 1.00 34.78 172 VAL A C 1
ATOM 1287 O O . VAL A 1 172 ? 15.268 -10.999 2.510 1.00 34.78 172 VAL A O 1
ATOM 1290 N N . GLY A 1 173 ? 15.543 -11.088 0.280 1.00 30.20 173 GLY A N 1
ATOM 1291 C CA . GLY A 1 173 ? 16.495 -9.974 0.176 1.00 30.20 173 GLY A CA 1
ATOM 1292 C C . GLY A 1 173 ? 15.819 -8.614 0.374 1.00 30.20 173 GLY A C 1
ATOM 1293 O O . GLY A 1 173 ? 15.691 -7.826 -0.560 1.00 30.20 173 GLY A O 1
ATOM 1294 N N . PHE A 1 174 ? 15.313 -8.354 1.573 1.00 34.47 174 PHE A N 1
ATOM 1295 C CA . PHE A 1 174 ? 14.404 -7.247 1.849 1.00 34.47 174 PHE A CA 1
ATOM 1296 C C . PHE A 1 174 ? 15.147 -5.941 2.159 1.00 34.47 174 PHE A C 1
ATOM 1298 O O . PHE A 1 174 ? 16.054 -5.920 2.992 1.00 34.47 174 PHE A O 1
ATOM 1305 N N . ARG A 1 175 ? 14.727 -4.820 1.554 1.00 35.84 175 ARG A N 1
ATOM 1306 C CA . ARG A 1 175 ? 15.193 -3.480 1.951 1.00 35.84 175 ARG A CA 1
ATOM 1307 C C . ARG A 1 175 ? 14.010 -2.648 2.445 1.00 35.84 175 ARG A C 1
ATOM 1309 O O . ARG A 1 175 ? 13.114 -2.288 1.685 1.00 35.84 175 ARG A O 1
ATOM 1316 N N . LEU A 1 176 ? 14.021 -2.356 3.743 1.00 36.50 176 LEU A N 1
ATOM 1317 C CA . LEU A 1 176 ? 12.949 -1.649 4.438 1.00 36.50 176 LEU A CA 1
ATOM 1318 C C . LEU A 1 176 ? 13.002 -0.139 4.146 1.00 36.50 176 LEU A C 1
ATOM 1320 O O . LEU A 1 176 ? 13.922 0.554 4.584 1.00 36.50 176 LEU A O 1
ATOM 1324 N N . GLY A 1 177 ? 11.989 0.381 3.450 1.00 36.28 177 GLY A N 1
ATOM 1325 C CA . GLY A 1 177 ? 11.801 1.816 3.234 1.00 36.28 177 GLY A CA 1
ATOM 1326 C C . GLY A 1 177 ? 11.149 2.463 4.456 1.00 36.28 177 GLY A C 1
ATOM 1327 O O . GLY A 1 177 ? 9.925 2.516 4.557 1.00 36.28 177 GLY A O 1
ATOM 1328 N N . LEU A 1 178 ? 11.958 2.934 5.408 1.00 35.75 178 LEU A N 1
ATOM 1329 C CA . LEU A 1 178 ? 11.492 3.561 6.651 1.00 35.75 178 LEU A CA 1
ATOM 1330 C C . LEU A 1 178 ? 10.929 4.974 6.392 1.00 35.75 178 LEU A C 1
ATOM 1332 O O . LEU A 1 178 ? 11.662 5.891 6.041 1.00 35.75 178 LEU A O 1
ATOM 1336 N N . MET A 1 179 ? 9.619 5.158 6.588 1.00 31.69 179 MET A N 1
ATOM 1337 C CA . MET A 1 179 ? 8.861 6.259 5.971 1.00 31.69 179 MET A CA 1
ATOM 1338 C C . MET A 1 179 ? 8.447 7.428 6.907 1.00 31.69 179 MET A C 1
ATOM 1340 O O . MET A 1 179 ? 8.464 8.565 6.463 1.00 31.69 179 MET A O 1
ATOM 1344 N N . ARG A 1 180 ? 8.159 7.199 8.204 1.00 29.95 180 ARG A N 1
ATOM 1345 C CA . ARG A 1 180 ? 7.670 8.165 9.260 1.00 29.95 180 ARG A CA 1
ATOM 1346 C C . ARG A 1 180 ? 6.157 8.539 9.359 1.00 29.95 180 ARG A C 1
ATOM 1348 O O . ARG A 1 180 ? 5.500 8.748 8.356 1.00 29.95 180 ARG A O 1
ATOM 1355 N N . THR A 1 181 ? 5.607 8.687 10.583 1.00 32.28 181 THR A N 1
ATOM 1356 C CA . THR A 1 181 ? 4.271 9.283 10.913 1.00 32.28 181 THR A CA 1
ATOM 1357 C C . THR A 1 181 ? 4.278 10.088 12.234 1.00 32.28 181 THR A C 1
ATOM 1359 O O . THR A 1 181 ? 5.150 9.889 13.084 1.00 32.28 181 THR A O 1
ATOM 1362 N N . ARG A 1 182 ? 3.328 11.029 12.419 1.00 37.03 182 ARG A N 1
ATOM 1363 C CA . ARG A 1 182 ? 3.252 11.963 13.572 1.00 37.03 182 ARG A CA 1
ATOM 1364 C C . ARG A 1 182 ? 2.129 11.623 14.572 1.00 37.03 182 ARG A C 1
ATOM 1366 O O . ARG A 1 182 ? 1.099 11.046 14.231 1.00 37.03 182 ARG A O 1
ATOM 1373 N N . ARG A 1 183 ? 2.329 12.042 15.827 1.00 33.53 183 ARG A N 1
ATOM 1374 C CA . ARG A 1 183 ? 1.359 11.942 16.931 1.00 33.53 183 ARG A CA 1
ATOM 1375 C C . ARG A 1 183 ? 0.300 13.048 16.827 1.00 33.53 183 ARG A C 1
ATOM 1377 O O . ARG A 1 183 ? 0.663 14.202 16.616 1.00 33.53 183 ARG A O 1
ATOM 1384 N N . GLY A 1 184 ? -0.974 12.702 17.017 1.00 36.88 184 GLY A N 1
ATOM 1385 C CA . GLY A 1 184 ? -2.058 13.679 17.175 1.00 36.88 184 GLY A CA 1
ATOM 1386 C C . GLY A 1 184 ? -2.125 14.198 18.615 1.00 36.88 184 GLY A C 1
ATOM 1387 O O . GLY A 1 184 ? -1.948 13.423 19.558 1.00 36.88 184 GLY A O 1
ATOM 1388 N N . GLY A 1 185 ? -2.344 15.503 18.792 1.00 33.00 185 GLY A N 1
ATOM 1389 C CA . GLY A 1 185 ? -2.631 16.102 20.099 1.00 33.00 185 GLY A CA 1
ATOM 1390 C C . GLY A 1 185 ? -4.138 16.081 20.389 1.00 33.00 185 GLY A C 1
ATOM 1391 O O . GLY A 1 185 ? -4.909 16.330 19.465 1.00 33.00 185 GLY A O 1
ATOM 1392 N N . PRO A 1 186 ? -4.582 15.783 21.625 1.00 39.84 186 PRO A N 1
ATOM 1393 C CA . PRO A 1 186 ? -5.997 15.824 21.975 1.00 39.84 186 PRO A CA 1
ATOM 1394 C C . PRO A 1 186 ? -6.478 17.260 22.197 1.00 39.84 186 PRO A C 1
ATOM 1396 O O . PRO A 1 186 ? -5.770 18.074 22.799 1.00 39.84 186 PRO A O 1
ATOM 1399 N N . ASP A 1 187 ? -7.713 17.528 21.784 1.00 41.88 187 ASP A N 1
ATOM 1400 C CA . ASP A 1 187 ? -8.391 18.786 22.079 1.00 41.88 187 ASP A CA 1
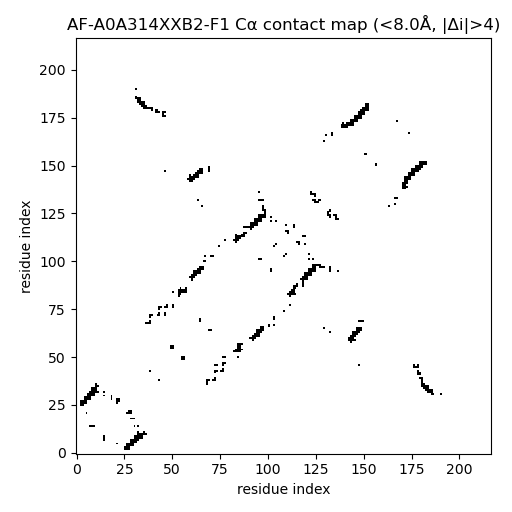ATOM 1401 C C . ASP A 1 187 ? -8.780 18.859 23.571 1.00 41.88 187 ASP A C 1
ATOM 1403 O O . ASP A 1 187 ? -9.197 17.864 24.184 1.00 41.88 187 ASP A O 1
ATOM 1407 N N . ARG A 1 188 ? -8.549 20.008 24.213 1.00 35.22 188 ARG A N 1
ATOM 1408 C CA . ARG A 1 188 ? -8.400 20.085 25.681 1.00 35.22 188 ARG A CA 1
ATOM 1409 C C . ARG A 1 188 ? -9.708 20.405 26.411 1.00 35.22 188 ARG A C 1
ATOM 1411 O O . ARG A 1 188 ? -9.839 21.464 27.010 1.00 35.22 188 ARG A O 1
ATOM 1418 N N . GLY A 1 189 ? -10.635 19.446 26.434 1.00 33.84 189 GLY A N 1
ATOM 1419 C CA . GLY A 1 189 ? -11.879 19.537 27.219 1.00 33.84 189 GLY A CA 1
ATOM 1420 C C . GLY A 1 189 ? -12.102 18.359 28.175 1.00 33.84 189 GLY A C 1
ATOM 1421 O O . GLY A 1 189 ? -11.879 18.453 29.380 1.00 33.84 189 GLY A O 1
ATOM 1422 N N . ALA A 1 190 ? -12.545 17.219 27.637 1.00 33.44 190 ALA A N 1
ATOM 1423 C CA . ALA A 1 190 ? -13.174 16.152 28.430 1.00 33.44 190 ALA A CA 1
ATOM 1424 C C . ALA A 1 190 ? -12.240 15.022 28.932 1.00 33.44 190 ALA A C 1
ATOM 1426 O O . ALA A 1 190 ? -12.612 14.233 29.800 1.00 33.44 190 ALA A O 1
ATOM 1427 N N . LEU A 1 191 ? -11.024 14.895 28.390 1.00 36.56 191 LEU A N 1
ATOM 1428 C CA . LEU A 1 191 ? -10.254 13.635 28.444 1.00 36.56 191 LEU A CA 1
ATOM 1429 C C . LEU A 1 191 ? -9.290 13.479 29.639 1.00 36.56 191 LEU A C 1
ATOM 1431 O O . LEU A 1 191 ? -8.752 12.391 29.861 1.00 36.56 191 LEU A O 1
ATOM 1435 N N . SER A 1 192 ? -9.082 14.527 30.444 1.00 34.88 192 SER A N 1
ATOM 1436 C CA . SER A 1 192 ? -8.057 14.555 31.508 1.00 34.88 192 SER A CA 1
ATOM 1437 C C . SER A 1 192 ? -8.362 13.667 32.728 1.00 34.88 192 SER A C 1
ATOM 1439 O O . SER A 1 192 ? -7.452 13.335 33.496 1.00 34.88 192 SER A O 1
ATOM 1441 N N . LYS A 1 193 ? -9.624 13.271 32.939 1.00 34.31 193 LYS A N 1
ATOM 1442 C CA . LYS A 1 193 ? -10.016 12.323 34.002 1.00 34.31 193 LYS A CA 1
ATOM 1443 C C . LYS A 1 193 ? -9.923 10.863 33.536 1.00 34.31 193 LYS A C 1
ATOM 1445 O O . LYS A 1 193 ? -9.387 10.039 34.268 1.00 34.31 193 LYS A O 1
ATOM 1450 N N . TRP A 1 194 ? -10.331 10.557 32.300 1.00 33.34 194 TRP A N 1
ATOM 1451 C CA . TRP A 1 194 ? -10.302 9.191 31.748 1.00 33.34 194 TRP A CA 1
ATOM 1452 C C . TRP A 1 194 ? -8.880 8.637 31.553 1.00 33.34 194 TRP A C 1
ATOM 1454 O O . TRP A 1 194 ? -8.605 7.484 31.889 1.00 33.34 194 TRP A O 1
ATOM 1464 N N . TRP A 1 195 ? -7.943 9.465 31.076 1.00 31.14 195 TRP A N 1
ATOM 1465 C CA . TRP A 1 195 ? -6.567 9.035 30.780 1.00 31.14 195 TRP A CA 1
ATOM 1466 C C . TRP A 1 195 ? -5.764 8.539 31.994 1.00 31.14 195 TRP A C 1
ATOM 1468 O O . TRP A 1 195 ? -4.799 7.797 31.820 1.00 31.14 195 TRP A O 1
ATOM 1478 N N . ARG A 1 196 ? -6.149 8.910 33.223 1.00 33.81 196 ARG A N 1
ATOM 1479 C CA . ARG A 1 196 ? -5.440 8.503 34.450 1.00 33.81 196 ARG A CA 1
ATOM 1480 C C . ARG A 1 196 ? -5.764 7.072 34.913 1.00 33.81 196 ARG A C 1
ATOM 1482 O O . ARG A 1 196 ? -5.026 6.535 35.732 1.00 33.81 196 ARG A O 1
ATOM 1489 N N . GLY A 1 197 ? -6.817 6.439 34.380 1.00 31.25 197 GLY A N 1
ATOM 1490 C CA . GLY A 1 197 ? -7.254 5.095 34.795 1.00 31.25 197 GLY A CA 1
ATOM 1491 C C . GLY A 1 197 ? -6.608 3.917 34.047 1.00 31.25 197 GLY A C 1
ATOM 1492 O O . GLY A 1 197 ? -6.380 2.859 34.639 1.00 31.25 197 GLY A O 1
ATOM 1493 N N . LEU A 1 198 ? -6.281 4.061 32.756 1.00 32.03 198 LEU A N 1
ATOM 1494 C CA . LEU A 1 198 ? -5.722 2.961 31.953 1.00 32.03 198 LEU A CA 1
ATOM 1495 C C . LEU A 1 198 ? -4.199 2.818 32.136 1.00 32.03 198 LEU A C 1
ATOM 1497 O O . LEU A 1 198 ? -3.403 3.296 31.327 1.00 32.03 198 LEU A O 1
ATOM 1501 N N . ARG A 1 199 ? -3.773 2.087 33.176 1.00 35.81 199 ARG A N 1
ATOM 1502 C CA . ARG A 1 199 ? -2.360 1.688 33.338 1.00 35.81 199 ARG A CA 1
ATOM 1503 C C . ARG A 1 199 ? -1.873 0.809 32.170 1.00 35.81 199 ARG A C 1
ATOM 1505 O O . ARG A 1 199 ? -2.576 -0.103 31.724 1.00 35.81 199 ARG A O 1
ATOM 1512 N N . ARG A 1 200 ? -0.607 1.026 31.769 1.00 34.81 200 ARG A N 1
ATOM 1513 C CA . ARG A 1 200 ? 0.152 0.342 30.688 1.00 34.81 200 ARG A CA 1
ATOM 1514 C C . ARG A 1 200 ? -0.055 -1.181 30.601 1.00 34.81 200 ARG A C 1
ATOM 1516 O O . ARG A 1 200 ? -0.046 -1.758 29.516 1.00 34.81 200 ARG A O 1
ATOM 1523 N N . GLU A 1 201 ? -0.233 -1.841 31.739 1.00 29.22 201 GLU A N 1
ATOM 1524 C CA . GLU A 1 201 ? -0.239 -3.299 31.850 1.00 29.22 201 GLU A CA 1
ATOM 1525 C C . GLU A 1 201 ? -1.447 -4.002 31.209 1.00 29.22 201 GLU A C 1
ATOM 1527 O O . GLU A 1 201 ? -1.333 -5.174 30.854 1.00 29.22 201 GLU A O 1
ATOM 1532 N N . ARG A 1 202 ? -2.628 -3.369 31.091 1.00 33.59 202 ARG A N 1
ATOM 1533 C CA . ARG A 1 202 ? -3.795 -4.052 30.483 1.00 33.59 202 ARG A CA 1
ATOM 1534 C C . ARG A 1 202 ? -3.620 -4.235 28.975 1.00 33.59 202 ARG A C 1
ATOM 1536 O O . ARG A 1 202 ? -3.932 -5.306 28.465 1.00 33.59 202 ARG A O 1
ATOM 1543 N N . TRP A 1 203 ? -3.051 -3.240 28.295 1.00 31.36 203 TRP A N 1
ATOM 1544 C CA . TRP A 1 203 ? -2.807 -3.285 26.851 1.00 31.36 203 TRP A CA 1
ATOM 1545 C C . TRP A 1 203 ? -1.690 -4.285 26.505 1.00 31.36 203 TRP A C 1
ATOM 1547 O O . TRP A 1 203 ? -1.884 -5.176 25.681 1.00 31.36 203 TRP A O 1
ATOM 1557 N N . MET A 1 204 ? -0.578 -4.254 27.252 1.00 28.91 204 MET A N 1
ATOM 1558 C CA . MET A 1 204 ? 0.503 -5.246 27.124 1.00 28.91 204 MET A CA 1
ATOM 1559 C C . MET A 1 204 ? 0.017 -6.682 27.410 1.00 28.91 204 MET A C 1
ATOM 1561 O O . MET A 1 204 ? 0.360 -7.608 26.677 1.00 28.91 204 MET A O 1
ATOM 1565 N N . ARG A 1 205 ? -0.854 -6.888 28.414 1.00 31.88 205 ARG A N 1
ATOM 1566 C CA . ARG A 1 205 ? -1.461 -8.207 28.705 1.00 31.88 205 ARG A CA 1
ATOM 1567 C C . ARG A 1 205 ? -2.473 -8.688 27.657 1.00 31.88 205 ARG A C 1
ATOM 1569 O O . ARG A 1 205 ? -2.826 -9.869 27.699 1.00 31.88 205 ARG A O 1
ATOM 1576 N N . TRP A 1 206 ? -2.940 -7.825 26.754 1.00 34.16 206 TRP A N 1
ATOM 1577 C CA . TRP A 1 206 ? -3.771 -8.213 25.611 1.00 34.16 206 TRP A CA 1
ATOM 1578 C C . TRP A 1 206 ? -2.890 -8.636 24.428 1.00 34.16 206 TRP A C 1
ATOM 1580 O O . TRP A 1 206 ? -3.005 -9.771 23.966 1.00 34.16 206 TRP A O 1
ATOM 1590 N N . CYS A 1 207 ? -1.906 -7.815 24.042 1.00 31.05 207 CYS A N 1
ATOM 1591 C CA . CYS A 1 207 ? -0.953 -8.153 22.976 1.00 31.05 207 CYS A CA 1
ATOM 1592 C C . CYS A 1 207 ? -0.158 -9.438 23.283 1.00 31.05 207 CYS A C 1
ATOM 1594 O O . CYS A 1 207 ? -0.067 -10.323 22.435 1.00 31.05 207 CYS A O 1
ATOM 1596 N N . SER A 1 208 ? 0.316 -9.627 24.522 1.00 31.67 208 SER A N 1
ATOM 1597 C CA . SER A 1 208 ? 0.991 -10.872 24.932 1.00 31.67 208 SER A CA 1
ATOM 1598 C C . SER A 1 208 ? 0.054 -12.082 25.065 1.00 31.67 208 SER A C 1
ATOM 1600 O O . SER A 1 208 ? 0.533 -13.201 25.246 1.00 31.67 208 SER A O 1
ATOM 1602 N N . ARG A 1 209 ? -1.275 -11.911 25.022 1.00 31.28 209 ARG A N 1
ATOM 1603 C CA . ARG A 1 209 ? -2.225 -13.033 24.886 1.00 31.28 209 ARG A CA 1
ATOM 1604 C C . ARG A 1 209 ? -2.478 -13.375 23.420 1.00 31.28 209 ARG A C 1
ATOM 1606 O O . ARG A 1 209 ? -2.505 -14.558 23.099 1.00 31.28 209 ARG A O 1
ATOM 1613 N N . ALA A 1 210 ? -2.562 -12.373 22.543 1.00 30.42 210 ALA A N 1
ATOM 1614 C CA . ALA A 1 210 ? -2.619 -12.580 21.097 1.00 30.42 210 ALA A CA 1
ATOM 1615 C C . ALA A 1 210 ? -1.367 -13.320 20.581 1.00 30.42 210 ALA A C 1
ATOM 1617 O O . ALA A 1 210 ? -1.504 -14.378 19.974 1.00 30.42 210 ALA A O 1
ATOM 1618 N N . LEU A 1 211 ? -0.155 -12.862 20.934 1.00 29.95 211 LEU A N 1
ATOM 1619 C CA . LEU A 1 211 ? 1.094 -13.537 20.536 1.00 29.95 211 LEU A CA 1
ATOM 1620 C C . LEU A 1 211 ? 1.222 -14.973 21.072 1.00 29.95 211 LEU A C 1
ATOM 1622 O O . LEU A 1 211 ? 1.806 -15.819 20.405 1.00 29.95 211 LEU A O 1
ATOM 1626 N N . ARG A 1 212 ? 0.703 -15.271 22.273 1.00 29.25 212 ARG A N 1
ATOM 1627 C CA . ARG A 1 212 ? 0.778 -16.633 22.836 1.00 29.25 212 ARG A CA 1
ATOM 1628 C C . ARG A 1 212 ? -0.217 -17.600 22.200 1.00 29.25 212 ARG A C 1
ATOM 1630 O O . ARG A 1 212 ? 0.121 -18.766 22.060 1.00 29.25 212 ARG A O 1
ATOM 1637 N N . ARG A 1 213 ? -1.388 -17.127 21.754 1.00 27.33 213 ARG A N 1
ATOM 1638 C CA . ARG A 1 213 ? -2.303 -17.940 20.931 1.00 27.33 213 ARG A CA 1
ATOM 1639 C C . ARG A 1 213 ? -1.724 -18.277 19.553 1.00 27.33 213 ARG A C 1
ATOM 1641 O O . ARG A 1 213 ? -2.091 -19.303 19.005 1.00 27.33 213 ARG A O 1
ATOM 1648 N N . TRP A 1 214 ? -0.810 -17.458 19.032 1.00 27.06 214 TRP A N 1
ATOM 1649 C CA . TRP A 1 214 ? -0.156 -17.666 17.732 1.00 27.06 214 TRP A CA 1
ATOM 1650 C C . TRP A 1 214 ? 1.070 -18.602 17.775 1.00 27.06 214 TRP A C 1
ATOM 1652 O O . TRP A 1 214 ? 1.636 -18.909 16.740 1.00 27.06 214 TRP A O 1
ATOM 1662 N N . ARG A 1 215 ? 1.496 -19.066 18.961 1.00 26.42 215 ARG A N 1
ATOM 1663 C CA . ARG A 1 215 ? 2.540 -20.107 19.120 1.00 26.42 215 ARG A CA 1
ATOM 1664 C C . ARG A 1 215 ? 1.976 -21.505 19.412 1.00 26.42 215 ARG A C 1
ATOM 1666 O O . ARG A 1 215 ? 2.734 -22.393 19.786 1.00 26.42 215 ARG A O 1
ATOM 1673 N N . ALA A 1 216 ? 0.656 -21.662 19.347 1.00 28.92 216 ALA A N 1
ATOM 1674 C CA . ALA A 1 216 ? -0.063 -22.884 19.716 1.00 28.92 216 ALA A CA 1
ATOM 1675 C C . ALA A 1 216 ? -0.836 -23.504 18.534 1.00 28.92 216 ALA A C 1
ATOM 1677 O O . ALA A 1 216 ? -1.691 -24.358 18.757 1.00 28.92 216 ALA A O 1
ATOM 1678 N N . TYR A 1 217 ? -0.542 -23.036 17.319 1.00 32.41 217 TYR A N 1
ATOM 1679 C CA . TYR A 1 217 ? -1.012 -23.508 16.018 1.00 32.41 217 TYR A CA 1
ATOM 1680 C C . TYR A 1 217 ? 0.163 -23.411 15.043 1.00 32.41 217 TYR A C 1
ATOM 1682 O O . TYR A 1 217 ? 0.939 -22.439 15.212 1.00 32.41 217 TYR A O 1
#

Secondary structure (DSSP, 8-state):
-PPPEEEE---HHHHHHHHHHHHTTT-EEEE---EE----HHHHHTTGGGTSSSSGGGG-SEEEESSHHHHHHHHHHHTT--S-SS-SSSSPEEEEE-GGGGGG--HHHHHHH-S-GGGEEEE--SS-SHHHHHHHH---TT--EEEEE--BTTTHHHHHHHHHHHHS-TTS--EEEE--BEEPPPPSSSTTTGGGT--THHHHHHHHHHHHHTT--